Protein AF-A0A1I5PWG8-F1 (afdb_monomer_lite)

Sequence (261 aa):
MEPRPNYITPAGYATLRQEYDRLFATERPALVETIAWAAGNGDRSENGDYIYGRKRLREIDRRLGWLSKRMKAAKVVDPAQQPDRTRAWFGATVTIADEDDNERVLTLVGDDEADAGAGRIGWNAPLARALRGAAVGDLRRVTLPAGDREYEVVSLRYPCREERSPPLTRSGEEGEVPMAENPRTTSARDHDDSKMIDAAVAEADTDAVAGSAGGALQTDIGSQADLTRAVDDPEAITRAEKADDIANNQSYDSDRRGQNG

Radius of gyration: 33.82 Å; chains: 1; bounding box: 106×55×84 Å

Structure (mmCIF, N/CA/C/O backbone):
data_AF-A0A1I5PWG8-F1
#
_entry.id   AF-A0A1I5PWG8-F1
#
loop_
_atom_site.group_PDB
_atom_site.id
_atom_site.type_symbol
_atom_site.label_atom_id
_atom_site.label_alt_id
_atom_site.label_comp_id
_atom_site.label_asym_id
_atom_site.label_entity_id
_atom_site.label_seq_id
_atom_site.pdbx_PDB_ins_code
_atom_site.Cartn_x
_atom_site.Cartn_y
_atom_site.Cartn_z
_atom_site.occupancy
_atom_site.B_iso_or_equiv
_atom_site.auth_seq_id
_atom_site.auth_comp_id
_atom_site.auth_asym_id
_atom_site.auth_atom_id
_atom_site.pdbx_PDB_model_num
ATOM 1 N N . MET A 1 1 ? 17.005 -6.008 13.776 1.00 47.78 1 MET A N 1
ATOM 2 C CA . MET A 1 1 ? 15.553 -5.726 13.764 1.00 47.78 1 MET A CA 1
ATOM 3 C C . MET A 1 1 ? 14.907 -6.936 13.119 1.00 47.78 1 MET A C 1
ATOM 5 O O . MET A 1 1 ? 15.220 -7.190 11.963 1.00 47.78 1 MET A O 1
ATOM 9 N N . GLU A 1 2 ? 14.155 -7.747 13.866 1.00 51.78 2 GLU A N 1
ATOM 10 C CA . GLU A 1 2 ? 13.490 -8.923 13.285 1.00 51.78 2 GLU A CA 1
ATOM 11 C C . GLU A 1 2 ? 12.636 -8.501 12.081 1.00 51.78 2 GLU A C 1
ATOM 13 O O . GLU A 1 2 ? 11.994 -7.440 12.139 1.00 51.78 2 GLU A O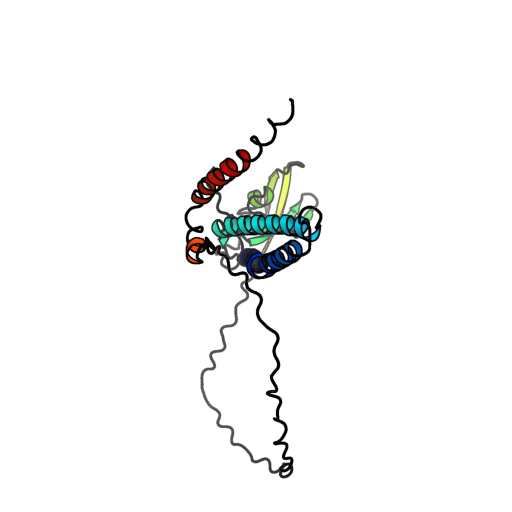 1
ATOM 18 N N . PRO A 1 3 ? 12.647 -9.274 10.981 1.00 61.75 3 PRO A N 1
ATOM 19 C CA . PRO A 1 3 ? 11.812 -8.980 9.830 1.00 61.75 3 PRO A CA 1
ATOM 20 C C . PRO A 1 3 ? 10.352 -9.032 10.280 1.00 61.75 3 PRO A C 1
ATOM 22 O O . PRO A 1 3 ? 9.825 -10.086 10.630 1.00 61.75 3 PRO A O 1
ATOM 25 N N . ARG A 1 4 ? 9.703 -7.865 10.324 1.00 71.12 4 ARG A N 1
ATOM 26 C CA . ARG A 1 4 ? 8.286 -7.790 10.676 1.00 71.12 4 ARG A CA 1
ATOM 27 C C . ARG A 1 4 ? 7.487 -8.492 9.578 1.00 71.12 4 ARG A C 1
ATOM 29 O O . ARG A 1 4 ? 7.745 -8.221 8.403 1.00 71.12 4 ARG A O 1
ATOM 36 N N . PRO A 1 5 ? 6.533 -9.366 9.931 1.00 77.31 5 PRO A N 1
ATOM 37 C CA . PRO A 1 5 ? 5.711 -10.038 8.939 1.00 77.31 5 PRO A CA 1
ATOM 38 C C . PRO A 1 5 ? 4.934 -8.998 8.132 1.00 77.31 5 PRO A C 1
ATOM 40 O O . PRO A 1 5 ? 4.259 -8.134 8.698 1.00 77.31 5 PRO A O 1
ATOM 43 N N . ASN A 1 6 ? 5.062 -9.076 6.811 1.00 84.19 6 ASN A N 1
ATOM 44 C CA . ASN A 1 6 ? 4.350 -8.215 5.885 1.00 84.19 6 ASN A CA 1
ATOM 45 C C . ASN A 1 6 ? 3.010 -8.867 5.544 1.00 84.19 6 ASN A C 1
ATOM 47 O O . ASN A 1 6 ? 2.966 -9.827 4.780 1.00 84.19 6 ASN A O 1
ATOM 51 N N . TYR A 1 7 ? 1.930 -8.401 6.160 1.00 88.25 7 TYR A N 1
ATOM 52 C CA . TYR A 1 7 ? 0.593 -8.917 5.881 1.00 88.25 7 TYR A CA 1
ATOM 53 C C . TYR A 1 7 ? 0.025 -8.248 4.637 1.00 88.25 7 TYR A C 1
ATOM 55 O O . TYR A 1 7 ? 0.141 -7.035 4.496 1.00 88.25 7 TYR A O 1
ATOM 63 N N . ILE A 1 8 ? -0.609 -9.028 3.768 1.00 90.50 8 ILE A N 1
ATOM 64 C CA . ILE A 1 8 ? -1.261 -8.529 2.556 1.00 90.50 8 ILE A CA 1
ATOM 65 C C . ILE A 1 8 ? -2.600 -9.238 2.363 1.00 90.50 8 ILE A C 1
ATOM 67 O O . ILE A 1 8 ? -2.743 -10.411 2.724 1.00 90.50 8 ILE A O 1
ATOM 71 N N . THR A 1 9 ? -3.587 -8.548 1.803 1.00 90.56 9 THR A N 1
ATOM 72 C CA . THR A 1 9 ? -4.842 -9.191 1.412 1.00 90.56 9 THR A CA 1
ATOM 73 C C . THR A 1 9 ? -4.646 -10.020 0.131 1.00 90.56 9 THR A C 1
ATOM 75 O O . THR A 1 9 ? -3.725 -9.756 -0.653 1.00 90.56 9 THR A O 1
ATOM 78 N N . PRO A 1 10 ? -5.510 -11.016 -0.141 1.00 88.50 10 PRO A N 1
ATOM 79 C CA . PRO A 1 10 ? -5.474 -11.751 -1.404 1.00 88.50 10 PRO A CA 1
ATOM 80 C C . PRO A 1 10 ? -5.621 -10.842 -2.633 1.00 88.50 10 PRO A C 1
ATOM 82 O O . PRO A 1 10 ? -4.959 -11.068 -3.644 1.00 88.50 10 PRO A O 1
ATOM 85 N N . ALA A 1 11 ? -6.445 -9.792 -2.538 1.00 88.06 11 ALA A N 1
ATOM 86 C CA . ALA A 1 11 ? -6.658 -8.833 -3.621 1.00 88.06 11 ALA A CA 1
ATOM 87 C C . ALA A 1 11 ? -5.399 -7.993 -3.900 1.00 88.06 11 ALA A C 1
ATOM 89 O O . ALA A 1 11 ? -5.003 -7.828 -5.058 1.00 88.06 11 ALA A O 1
ATOM 90 N N . GLY A 1 12 ? -4.715 -7.524 -2.853 1.00 87.81 12 GLY A N 1
ATOM 91 C CA . GLY A 1 12 ? -3.443 -6.818 -2.996 1.00 87.81 12 GLY A CA 1
ATOM 92 C C . GLY A 1 12 ? -2.346 -7.692 -3.568 1.00 87.81 12 GLY A C 1
ATOM 93 O O . GLY A 1 12 ? -1.634 -7.271 -4.476 1.00 87.81 12 GLY A O 1
ATOM 94 N N . TYR A 1 13 ? -2.242 -8.938 -3.100 1.00 90.81 13 TYR A N 1
ATOM 95 C CA . TYR A 1 13 ? -1.267 -9.879 -3.645 1.00 90.81 13 TYR A CA 1
ATOM 96 C C . TYR A 1 13 ? -1.510 -10.147 -5.134 1.00 90.81 13 TYR A C 1
ATOM 98 O O . TYR A 1 13 ? -0.564 -10.126 -5.920 1.00 90.81 13 TYR A O 1
ATOM 106 N N . ALA A 1 14 ? -2.770 -10.339 -5.538 1.00 91.12 14 ALA A N 1
ATOM 107 C CA . ALA A 1 14 ? -3.136 -10.494 -6.944 1.00 91.12 14 ALA A CA 1
ATOM 108 C C . ALA A 1 14 ? -2.764 -9.256 -7.776 1.00 91.12 14 ALA A C 1
ATOM 110 O O . ALA A 1 14 ? -2.242 -9.402 -8.876 1.00 91.12 14 ALA A O 1
ATOM 111 N N . THR A 1 15 ? -2.950 -8.053 -7.228 1.00 91.25 15 THR A N 1
ATOM 112 C CA . THR A 1 15 ? -2.565 -6.792 -7.886 1.00 91.25 15 THR A CA 1
ATOM 113 C C . THR A 1 15 ? -1.049 -6.700 -8.082 1.00 91.25 15 THR A C 1
ATOM 115 O O . THR A 1 15 ? -0.588 -6.432 -9.190 1.00 91.25 15 THR A O 1
ATOM 118 N N . LEU A 1 16 ? -0.255 -6.993 -7.041 1.00 91.12 16 LEU A N 1
ATOM 119 C CA . LEU A 1 16 ? 1.212 -7.020 -7.145 1.00 91.12 16 LEU A CA 1
ATOM 120 C C . LEU A 1 16 ? 1.684 -8.065 -8.160 1.00 91.12 16 LEU A C 1
ATOM 122 O O . LEU A 1 16 ? 2.607 -7.810 -8.934 1.00 91.12 16 LEU A O 1
ATOM 126 N N . ARG A 1 17 ? 1.039 -9.237 -8.169 1.00 91.94 17 ARG A N 1
ATOM 127 C CA . ARG A 1 17 ? 1.343 -10.309 -9.114 1.00 91.94 17 ARG A CA 1
ATOM 128 C C . ARG A 1 17 ? 1.026 -9.901 -10.549 1.00 91.94 17 ARG A C 1
ATOM 130 O O . ARG A 1 17 ? 1.859 -10.099 -11.424 1.00 91.94 17 ARG A O 1
ATOM 137 N N . GLN A 1 18 ? -0.137 -9.300 -10.779 1.00 94.31 18 GLN A N 1
ATOM 138 C CA . GLN A 1 18 ? -0.547 -8.816 -12.093 1.00 94.31 18 GLN A CA 1
ATOM 139 C C . GLN A 1 18 ? 0.414 -7.746 -12.620 1.00 94.31 18 GLN A C 1
ATOM 141 O O . GLN A 1 18 ? 0.779 -7.769 -13.794 1.00 94.31 18 GLN A O 1
ATOM 146 N N . GLU A 1 19 ? 0.852 -6.826 -11.757 1.00 93.06 19 GLU A N 1
ATOM 147 C CA . GLU A 1 19 ? 1.857 -5.828 -12.123 1.00 93.06 19 GLU A CA 1
ATOM 148 C C . GLU A 1 19 ? 3.194 -6.488 -12.483 1.00 93.06 19 GLU A C 1
ATOM 150 O O . GLU A 1 19 ? 3.785 -6.155 -13.511 1.00 93.06 19 GLU A O 1
ATOM 155 N N . TYR A 1 20 ? 3.653 -7.451 -11.677 1.00 93.75 20 TYR A N 1
ATOM 156 C CA . TYR A 1 20 ? 4.875 -8.205 -11.953 1.00 93.75 20 TYR A CA 1
ATOM 157 C C . TYR A 1 20 ? 4.804 -8.919 -13.306 1.00 93.75 20 TYR A C 1
ATOM 159 O O . TYR A 1 20 ? 5.701 -8.756 -14.133 1.00 93.75 20 TYR A O 1
ATOM 167 N N . ASP A 1 21 ? 3.722 -9.659 -13.553 1.00 93.88 21 ASP A N 1
ATOM 168 C CA . ASP A 1 21 ? 3.537 -10.427 -14.783 1.00 93.88 21 ASP A CA 1
ATOM 169 C C . ASP A 1 21 ? 3.455 -9.495 -16.004 1.00 93.88 21 ASP A C 1
ATOM 171 O O . ASP A 1 21 ? 4.089 -9.767 -17.021 1.00 93.88 21 ASP A O 1
ATOM 175 N N . ARG A 1 22 ? 2.775 -8.345 -15.900 1.00 94.75 22 ARG A N 1
ATOM 176 C CA . ARG A 1 22 ? 2.734 -7.328 -16.966 1.00 94.75 22 ARG A CA 1
ATOM 177 C C . ARG A 1 22 ? 4.124 -6.771 -17.287 1.00 94.75 22 ARG A C 1
ATOM 179 O O . ARG A 1 22 ? 4.503 -6.675 -18.457 1.00 94.75 22 ARG A O 1
ATOM 186 N N . LEU A 1 23 ? 4.882 -6.386 -16.261 1.00 93.31 23 LEU A N 1
ATOM 187 C CA . LEU A 1 23 ? 6.223 -5.829 -16.437 1.00 93.31 23 LEU A CA 1
ATOM 188 C C . LEU A 1 23 ? 7.184 -6.864 -17.030 1.00 93.31 23 LEU A C 1
ATOM 190 O O . LEU A 1 23 ? 7.979 -6.531 -17.907 1.00 93.31 23 LEU A O 1
ATOM 194 N N . PHE A 1 24 ? 7.098 -8.112 -16.572 1.00 92.75 24 PHE A N 1
ATOM 195 C CA . PHE A 1 24 ? 7.992 -9.186 -16.987 1.00 92.75 24 PHE A CA 1
ATOM 196 C C . PHE A 1 24 ? 7.653 -9.751 -18.371 1.00 92.75 24 PHE A C 1
ATOM 198 O O . PHE A 1 24 ? 8.557 -9.930 -19.185 1.00 92.75 24 PHE A O 1
ATOM 205 N N . ALA A 1 25 ? 6.377 -10.029 -18.646 1.00 92.69 25 ALA A N 1
ATOM 206 C CA . ALA A 1 25 ? 5.947 -10.714 -19.864 1.00 92.69 25 ALA A CA 1
ATOM 207 C C . ALA A 1 25 ? 5.714 -9.769 -21.049 1.00 92.69 25 ALA A C 1
ATOM 209 O O . ALA A 1 25 ? 5.812 -10.202 -22.193 1.00 92.69 25 ALA A O 1
ATOM 210 N N . THR A 1 26 ? 5.395 -8.495 -20.798 1.00 92.81 26 THR A N 1
ATOM 211 C CA . THR A 1 26 ? 5.016 -7.553 -21.862 1.00 92.81 26 THR A CA 1
ATOM 212 C C . THR A 1 26 ? 5.984 -6.384 -21.968 1.00 92.81 26 THR A C 1
ATOM 214 O O . THR A 1 26 ? 6.609 -6.205 -23.010 1.00 92.81 26 THR A O 1
ATOM 217 N N . GLU A 1 27 ? 6.142 -5.588 -20.905 1.00 92.56 27 GLU A N 1
ATOM 218 C CA . GLU A 1 27 ? 6.889 -4.325 -21.013 1.00 92.56 27 GLU A CA 1
ATOM 219 C C . GLU A 1 27 ? 8.395 -4.543 -21.184 1.00 92.56 27 GLU A C 1
ATOM 221 O O . GLU A 1 27 ? 9.015 -3.893 -22.024 1.00 92.56 27 GLU A O 1
ATOM 226 N N . ARG A 1 28 ? 8.995 -5.470 -20.424 1.00 92.31 28 ARG A N 1
ATOM 227 C CA . ARG A 1 28 ? 10.436 -5.746 -20.502 1.00 92.31 28 ARG A CA 1
ATOM 228 C C . ARG A 1 28 ? 10.858 -6.270 -21.887 1.00 92.31 28 ARG A C 1
ATOM 230 O O . ARG A 1 28 ? 11.792 -5.687 -22.436 1.00 92.31 28 ARG A O 1
ATOM 237 N N . PRO A 1 29 ? 10.206 -7.287 -22.493 1.00 93.94 29 PRO A N 1
ATOM 238 C CA . PRO A 1 29 ? 10.558 -7.750 -23.837 1.00 93.94 29 PRO A CA 1
ATOM 239 C C . PRO A 1 29 ? 10.388 -6.672 -24.914 1.00 93.94 29 PRO A C 1
ATOM 241 O O . PRO A 1 29 ? 11.308 -6.460 -25.701 1.00 93.94 29 PRO A O 1
ATOM 244 N N . ALA A 1 30 ? 9.274 -5.930 -24.893 1.00 92.94 30 ALA A N 1
ATOM 245 C CA . ALA A 1 30 ? 9.012 -4.858 -25.859 1.00 92.94 30 ALA A CA 1
ATOM 246 C C . ALA A 1 30 ? 10.070 -3.740 -25.798 1.00 92.94 30 ALA A C 1
ATOM 248 O O . ALA A 1 30 ? 10.477 -3.186 -26.823 1.00 92.94 30 ALA A O 1
ATOM 249 N N . LEU A 1 31 ? 10.567 -3.426 -24.596 1.00 92.19 31 LEU A N 1
ATOM 250 C CA . LEU A 1 31 ? 11.652 -2.462 -24.437 1.00 92.19 31 LEU A CA 1
ATOM 251 C C . LEU A 1 31 ? 12.982 -2.980 -24.968 1.00 92.19 31 LEU A C 1
ATOM 253 O O . LEU A 1 31 ? 13.720 -2.219 -25.587 1.00 92.19 31 LEU A O 1
ATOM 257 N N . VAL A 1 32 ? 13.304 -4.248 -24.714 1.00 92.62 32 VAL A N 1
ATOM 258 C CA . VAL A 1 32 ? 14.546 -4.857 -25.207 1.00 92.62 32 VAL A CA 1
ATOM 259 C C . VAL A 1 32 ? 14.575 -4.844 -26.733 1.00 92.62 32 VAL A C 1
ATOM 261 O O . VAL A 1 32 ? 15.595 -4.468 -27.306 1.00 92.62 32 VAL A O 1
ATOM 264 N N . GLU A 1 33 ? 13.457 -5.167 -27.383 1.00 92.19 33 GLU A N 1
ATOM 265 C CA . GLU A 1 33 ? 13.323 -5.097 -28.841 1.00 92.19 33 GLU A CA 1
ATOM 266 C C . GLU A 1 33 ? 13.526 -3.667 -29.363 1.00 92.19 33 GLU A C 1
ATOM 268 O O . GLU A 1 33 ? 14.351 -3.439 -30.249 1.00 92.19 33 GLU A O 1
ATOM 273 N N . THR A 1 34 ? 12.865 -2.686 -28.742 1.00 89.75 34 THR A N 1
ATOM 274 C CA . THR A 1 34 ? 13.028 -1.262 -29.088 1.00 89.75 34 THR A CA 1
ATOM 275 C C . THR A 1 34 ? 14.483 -0.799 -28.949 1.00 89.75 34 THR A C 1
ATOM 277 O O . THR A 1 34 ? 15.015 -0.131 -29.834 1.00 89.75 34 THR A O 1
ATOM 280 N N . ILE A 1 35 ? 15.156 -1.171 -27.854 1.00 91.19 35 ILE A N 1
ATOM 281 C CA . ILE A 1 35 ? 16.561 -0.815 -27.605 1.00 91.19 35 ILE A CA 1
ATOM 282 C C . ILE A 1 35 ? 17.477 -1.480 -28.635 1.00 91.19 35 ILE A C 1
ATOM 284 O O . ILE A 1 35 ? 18.414 -0.838 -29.108 1.00 91.19 35 ILE A O 1
ATOM 288 N N . ALA A 1 36 ? 17.224 -2.745 -28.981 1.00 90.38 36 ALA A N 1
ATOM 289 C CA . ALA A 1 36 ? 18.009 -3.480 -29.968 1.00 90.38 36 ALA A CA 1
ATOM 290 C C . ALA A 1 36 ? 17.885 -2.854 -31.365 1.00 90.38 36 ALA A C 1
ATOM 292 O O . ALA A 1 36 ? 18.898 -2.656 -32.035 1.00 90.38 36 ALA A O 1
ATOM 293 N N . TRP A 1 37 ? 16.672 -2.467 -31.768 1.00 88.31 37 TRP A N 1
ATOM 294 C CA . TRP A 1 37 ? 16.432 -1.748 -33.019 1.00 88.31 37 TRP A CA 1
ATOM 295 C C . TRP A 1 37 ? 17.128 -0.380 -33.034 1.00 88.31 37 TRP A C 1
ATOM 297 O O . TRP A 1 37 ? 17.873 -0.069 -33.962 1.00 88.31 37 TRP A O 1
ATOM 307 N N . ALA A 1 38 ? 16.971 0.409 -31.966 1.00 89.31 38 ALA A N 1
ATOM 308 C CA . ALA A 1 38 ? 17.623 1.711 -31.831 1.00 89.31 38 ALA A CA 1
ATOM 309 C C . ALA A 1 38 ? 19.159 1.597 -31.871 1.00 89.31 38 ALA A C 1
ATOM 311 O O . ALA A 1 38 ? 19.834 2.433 -32.472 1.00 89.31 38 ALA A O 1
ATOM 312 N N . ALA A 1 39 ? 19.718 0.533 -31.286 1.00 87.75 39 ALA A N 1
ATOM 313 C CA . ALA A 1 39 ? 21.150 0.248 -31.305 1.00 87.75 39 ALA A CA 1
ATOM 314 C C . ALA A 1 39 ? 21.695 -0.137 -32.692 1.00 87.75 39 ALA A C 1
ATOM 316 O O . ALA A 1 39 ? 22.915 -0.095 -32.869 1.00 87.75 39 ALA A O 1
ATOM 317 N N . GLY A 1 40 ? 20.824 -0.525 -33.631 1.00 85.06 40 GLY A N 1
ATOM 318 C CA . GLY A 1 40 ? 21.164 -0.793 -35.030 1.00 85.06 40 GLY A CA 1
ATOM 319 C C . GLY A 1 40 ? 21.085 0.436 -35.945 1.00 85.06 40 GLY A C 1
ATOM 320 O O . GLY A 1 40 ? 21.665 0.416 -37.025 1.00 85.06 40 GLY A O 1
ATOM 321 N N . ASN A 1 41 ? 20.426 1.518 -35.512 1.00 81.25 41 ASN A N 1
ATOM 322 C CA . ASN A 1 41 ? 20.096 2.680 -36.349 1.00 81.25 41 ASN A CA 1
ATOM 323 C C . ASN A 1 41 ? 20.988 3.914 -36.121 1.00 81.25 41 ASN A C 1
ATOM 325 O O . ASN A 1 41 ? 20.506 5.045 -36.125 1.00 81.25 41 ASN A O 1
ATOM 329 N N . GLY A 1 42 ? 22.297 3.721 -35.959 1.00 78.25 42 GLY A N 1
ATOM 330 C CA . GLY A 1 42 ? 23.273 4.817 -35.893 1.00 78.25 42 GLY A CA 1
ATOM 331 C C . GLY A 1 42 ? 24.049 4.875 -34.580 1.00 78.25 42 GLY A C 1
ATOM 332 O O . GLY A 1 42 ? 24.202 3.863 -33.892 1.00 78.25 42 GLY A O 1
ATOM 333 N N . ASP A 1 43 ? 24.579 6.056 -34.246 1.00 82.62 43 ASP A N 1
ATOM 334 C CA . ASP A 1 43 ? 25.385 6.231 -33.039 1.00 82.62 43 ASP A CA 1
ATOM 335 C C . ASP A 1 43 ? 24.520 6.176 -31.769 1.00 82.62 43 ASP A C 1
ATOM 337 O O . ASP A 1 43 ? 23.595 6.961 -31.549 1.00 82.62 43 ASP A O 1
ATOM 341 N N . ARG A 1 44 ? 24.876 5.240 -30.889 1.00 80.50 44 ARG A N 1
ATOM 342 C CA . ARG A 1 44 ? 24.236 4.997 -29.594 1.00 80.50 44 ARG A CA 1
ATOM 343 C C . ARG A 1 44 ? 24.390 6.174 -28.632 1.00 80.50 44 ARG A C 1
ATOM 345 O O . ARG A 1 44 ? 23.623 6.259 -27.676 1.00 80.50 44 ARG A O 1
ATOM 352 N N . SER A 1 45 ? 25.390 7.031 -28.842 1.00 78.62 45 SER A N 1
ATOM 353 C CA . SER A 1 45 ? 25.654 8.181 -27.975 1.00 78.62 45 SER A CA 1
ATOM 354 C C . SER A 1 45 ? 24.694 9.356 -28.217 1.00 78.62 45 SER A C 1
ATOM 356 O O . SER A 1 45 ? 24.409 10.106 -27.285 1.00 78.62 45 SER A O 1
ATOM 358 N N . GLU A 1 46 ? 24.120 9.452 -29.421 1.00 83.69 46 GLU A N 1
ATOM 359 C CA . GLU A 1 46 ? 23.190 10.519 -29.821 1.00 83.69 46 GLU A CA 1
ATOM 360 C C . GLU A 1 46 ? 21.740 10.032 -29.956 1.00 83.69 46 GLU A C 1
ATOM 362 O O . GLU A 1 46 ? 20.801 10.831 -29.921 1.00 83.69 46 GLU A O 1
ATOM 367 N N . ASN A 1 47 ? 21.526 8.716 -30.068 1.00 87.00 47 ASN A N 1
ATOM 368 C CA . ASN A 1 47 ? 20.190 8.147 -30.194 1.00 87.00 47 ASN A CA 1
ATOM 369 C C . ASN A 1 47 ? 19.394 8.241 -28.873 1.00 87.00 47 ASN A C 1
ATOM 371 O O . ASN A 1 47 ? 19.596 7.469 -27.927 1.00 87.00 47 ASN A O 1
ATOM 375 N N . GLY A 1 48 ? 18.429 9.165 -28.835 1.00 87.69 48 GLY A N 1
ATOM 376 C CA . GLY A 1 48 ? 17.535 9.383 -27.697 1.00 87.69 48 GLY A CA 1
ATOM 377 C C . GLY A 1 48 ? 16.710 8.153 -27.300 1.00 87.69 48 GLY A C 1
ATOM 378 O O . GLY A 1 48 ? 16.545 7.908 -26.102 1.00 87.69 48 GLY A O 1
ATOM 379 N N . ASP A 1 49 ? 16.268 7.340 -28.264 1.00 87.56 49 ASP A N 1
ATOM 380 C CA . ASP A 1 49 ? 15.477 6.128 -28.005 1.00 87.56 49 ASP A CA 1
ATOM 381 C C . ASP A 1 49 ? 16.315 5.059 -27.300 1.00 87.56 49 ASP A C 1
ATOM 383 O O . ASP A 1 49 ? 15.848 4.398 -26.368 1.00 87.56 49 ASP A O 1
ATOM 387 N N . TYR A 1 50 ? 17.593 4.941 -27.668 1.00 88.88 50 TYR A N 1
ATOM 388 C CA . TYR A 1 50 ? 18.526 4.042 -26.995 1.00 88.88 50 TYR A CA 1
ATOM 389 C C . TYR A 1 50 ? 18.796 4.488 -25.547 1.00 88.88 50 TYR A C 1
ATOM 391 O O . TYR A 1 50 ? 18.710 3.678 -24.615 1.00 88.88 50 TYR A O 1
ATOM 399 N N . ILE A 1 51 ? 19.077 5.779 -25.328 1.00 89.38 51 ILE A N 1
ATOM 400 C CA . ILE A 1 51 ? 19.352 6.328 -23.989 1.00 89.38 51 ILE A CA 1
ATOM 401 C C . ILE A 1 51 ? 18.119 6.196 -23.086 1.00 89.38 51 ILE A C 1
ATOM 403 O O . ILE A 1 51 ? 18.222 5.714 -21.948 1.00 89.38 51 ILE A O 1
ATOM 407 N N . TYR A 1 52 ? 16.947 6.599 -23.584 1.00 91.62 52 TYR A N 1
ATOM 408 C CA . TYR A 1 52 ? 15.691 6.525 -22.846 1.00 91.62 52 TYR A CA 1
ATOM 409 C C . TYR A 1 52 ? 15.288 5.075 -22.567 1.00 91.62 52 TYR A C 1
ATOM 411 O O . TYR A 1 52 ? 15.013 4.732 -21.413 1.00 91.62 52 TYR A O 1
ATOM 419 N N . GLY A 1 53 ? 15.342 4.201 -23.577 1.00 92.62 53 GLY A N 1
ATOM 420 C CA . GLY A 1 53 ? 15.028 2.781 -23.438 1.00 92.62 53 GLY A CA 1
ATOM 421 C C . GLY A 1 53 ? 15.893 2.111 -22.372 1.00 92.62 53 GLY A C 1
ATOM 422 O O . GLY A 1 53 ? 15.373 1.464 -21.462 1.00 92.62 53 GLY A O 1
ATOM 423 N N . ARG A 1 54 ? 17.210 2.360 -22.374 1.00 91.69 54 ARG A N 1
ATOM 424 C CA . ARG A 1 54 ? 18.122 1.852 -21.335 1.00 91.69 54 ARG A CA 1
ATOM 425 C C . ARG A 1 54 ? 17.832 2.381 -19.934 1.00 91.69 54 ARG A C 1
ATOM 427 O O . ARG A 1 54 ? 18.110 1.693 -18.947 1.00 91.69 54 ARG A O 1
ATOM 434 N N . LYS A 1 55 ? 17.365 3.624 -19.802 1.00 93.81 55 LYS A N 1
ATOM 435 C CA . LYS A 1 55 ? 16.946 4.171 -18.504 1.00 93.81 55 LYS A CA 1
ATOM 436 C C . LYS A 1 55 ? 15.676 3.475 -18.025 1.00 93.81 55 LYS A C 1
ATOM 438 O O . LYS A 1 55 ? 15.642 2.999 -16.893 1.00 93.81 55 LYS A O 1
ATOM 443 N N . ARG A 1 56 ? 14.682 3.354 -18.900 1.00 93.38 56 ARG A N 1
ATOM 444 C CA . ARG A 1 56 ? 13.400 2.731 -18.584 1.00 93.38 56 ARG A CA 1
ATOM 445 C C . ARG A 1 56 ? 13.538 1.236 -18.272 1.00 93.38 56 ARG A C 1
ATOM 447 O O . ARG A 1 56 ? 12.921 0.773 -17.319 1.00 93.38 56 ARG A O 1
ATOM 454 N N . LEU A 1 57 ? 14.408 0.506 -18.972 1.00 92.94 57 LEU A N 1
ATOM 455 C CA . LEU A 1 57 ? 14.700 -0.901 -18.673 1.00 92.94 57 LEU A CA 1
ATOM 456 C C . LEU A 1 57 ? 15.225 -1.079 -17.238 1.00 92.94 57 LEU A C 1
ATOM 458 O O . LEU A 1 57 ? 14.723 -1.919 -16.498 1.00 92.94 57 LEU A O 1
ATOM 462 N N . ARG A 1 58 ? 16.151 -0.216 -16.797 1.00 94.31 58 ARG A N 1
ATOM 463 C CA . ARG A 1 58 ? 16.655 -0.220 -15.410 1.00 94.31 58 ARG A CA 1
ATOM 464 C C . ARG A 1 58 ? 15.566 0.092 -14.384 1.00 94.31 58 ARG A C 1
ATOM 466 O O . ARG A 1 58 ? 15.570 -0.475 -13.293 1.00 94.31 58 ARG A O 1
ATOM 473 N N . GLU A 1 59 ? 14.647 0.999 -14.705 1.00 95.31 59 GLU A N 1
ATOM 474 C CA . GLU A 1 59 ? 13.499 1.294 -13.841 1.00 95.31 59 GLU A CA 1
ATOM 475 C C . GLU A 1 59 ? 12.584 0.071 -13.687 1.00 95.31 59 GLU A C 1
ATOM 477 O O . GLU A 1 59 ? 12.182 -0.239 -12.562 1.00 95.31 59 GLU A O 1
ATOM 482 N N . ILE A 1 60 ? 12.310 -0.643 -14.787 1.00 94.62 60 ILE A N 1
ATOM 483 C CA . ILE A 1 60 ? 11.509 -1.875 -14.794 1.00 94.62 60 ILE A CA 1
ATOM 484 C C . ILE A 1 60 ? 12.205 -2.981 -13.999 1.00 94.62 60 ILE A C 1
ATOM 486 O O . ILE A 1 60 ? 11.584 -3.550 -13.104 1.00 94.62 60 ILE A O 1
ATOM 490 N N . ASP A 1 61 ? 13.490 -3.251 -14.243 1.00 93.25 61 ASP A N 1
ATOM 491 C CA . ASP A 1 61 ? 14.228 -4.295 -13.519 1.00 93.25 61 ASP A CA 1
ATOM 492 C C . ASP A 1 61 ? 14.280 -3.994 -12.008 1.00 93.25 61 ASP A C 1
ATOM 494 O O . ASP A 1 61 ? 14.056 -4.878 -11.175 1.00 93.25 61 ASP A O 1
ATOM 498 N N . ARG A 1 62 ? 14.461 -2.720 -11.626 1.00 95.38 62 ARG A N 1
ATOM 499 C CA . ARG A 1 62 ? 14.382 -2.295 -10.219 1.00 95.38 62 ARG A CA 1
ATOM 500 C C . ARG A 1 62 ? 12.988 -2.531 -9.633 1.00 95.38 62 ARG A C 1
ATOM 502 O O . ARG A 1 62 ? 12.873 -2.957 -8.481 1.00 95.38 62 ARG A O 1
ATOM 509 N N . ARG A 1 63 ? 11.929 -2.247 -10.398 1.00 94.12 63 ARG A N 1
ATOM 510 C CA . ARG A 1 63 ? 10.540 -2.472 -9.975 1.00 94.12 63 ARG A CA 1
ATOM 511 C C . ARG A 1 63 ? 10.243 -3.964 -9.812 1.00 94.12 63 ARG A C 1
ATOM 513 O O . ARG A 1 63 ? 9.688 -4.341 -8.784 1.00 94.12 63 ARG A O 1
ATOM 520 N N . LEU A 1 64 ? 10.677 -4.803 -10.752 1.00 93.50 64 LEU A N 1
ATOM 521 C CA . LEU A 1 64 ? 10.547 -6.262 -10.695 1.00 93.50 64 LEU A CA 1
ATOM 522 C C . LEU A 1 64 ? 11.258 -6.848 -9.471 1.00 93.50 64 LEU A C 1
ATOM 524 O O . LEU A 1 64 ? 10.668 -7.643 -8.738 1.00 93.50 64 LEU A O 1
ATOM 528 N N . GLY A 1 65 ? 12.493 -6.414 -9.199 1.00 92.94 65 GLY A N 1
ATOM 529 C CA . GLY A 1 65 ? 13.237 -6.838 -8.011 1.00 92.94 65 GLY A CA 1
ATOM 530 C C . GLY A 1 65 ? 12.537 -6.443 -6.707 1.00 92.94 65 GLY A C 1
ATOM 531 O O . GLY A 1 65 ? 12.438 -7.248 -5.777 1.00 92.94 65 GLY A O 1
ATOM 532 N N . TRP A 1 66 ? 11.987 -5.226 -6.644 1.00 91.75 66 TRP A N 1
ATOM 533 C CA . TRP A 1 66 ? 11.200 -4.773 -5.495 1.00 91.75 66 TRP A CA 1
ATOM 534 C C . TRP A 1 66 ? 9.929 -5.612 -5.298 1.00 91.75 66 TRP A C 1
ATOM 536 O O . TRP A 1 66 ? 9.681 -6.071 -4.182 1.00 91.75 66 TRP A O 1
ATOM 546 N N . LEU A 1 67 ? 9.163 -5.856 -6.369 1.00 91.75 67 LEU A N 1
ATOM 547 C CA . LEU A 1 67 ? 7.932 -6.655 -6.338 1.00 91.75 67 LEU A CA 1
ATOM 548 C C . LEU A 1 67 ? 8.212 -8.093 -5.886 1.00 91.75 67 LEU A C 1
ATOM 550 O O . LEU A 1 67 ? 7.569 -8.576 -4.957 1.00 91.75 67 LEU A O 1
ATOM 554 N N . SER A 1 68 ? 9.230 -8.740 -6.459 1.00 91.00 68 SER A N 1
ATOM 555 C CA . SER A 1 68 ? 9.633 -10.105 -6.095 1.00 91.00 68 SER A CA 1
ATOM 556 C C . SER A 1 68 ? 10.004 -10.218 -4.611 1.00 91.00 68 SER A C 1
ATOM 558 O O . SER A 1 68 ? 9.506 -11.090 -3.894 1.00 91.00 68 SER A O 1
ATOM 560 N N . LYS A 1 69 ? 10.807 -9.273 -4.098 1.00 90.69 69 LYS A N 1
ATOM 561 C CA . LYS A 1 69 ? 11.187 -9.243 -2.678 1.00 90.69 69 LYS A CA 1
ATOM 562 C C . LYS A 1 69 ? 9.976 -9.058 -1.761 1.00 90.69 69 LYS A C 1
ATOM 564 O O . LYS A 1 69 ? 9.898 -9.714 -0.722 1.00 90.69 69 LYS A O 1
ATOM 569 N N . ARG A 1 70 ? 9.037 -8.184 -2.136 1.00 88.12 70 ARG A N 1
ATOM 570 C CA . ARG A 1 70 ? 7.796 -7.951 -1.380 1.00 88.12 70 ARG A CA 1
ATOM 571 C C . ARG A 1 70 ? 6.908 -9.187 -1.372 1.00 88.12 70 ARG A C 1
ATOM 573 O O . ARG A 1 70 ? 6.505 -9.612 -0.296 1.00 88.12 70 ARG A O 1
ATOM 580 N N . MET A 1 71 ? 6.693 -9.809 -2.529 1.00 88.38 71 MET A N 1
ATOM 581 C CA . MET A 1 71 ? 5.904 -11.036 -2.654 1.00 88.38 71 MET A CA 1
ATOM 582 C C . MET A 1 71 ? 6.500 -12.200 -1.855 1.00 88.38 71 MET A C 1
ATOM 584 O O . MET A 1 71 ? 5.748 -12.945 -1.236 1.00 88.38 71 MET A O 1
ATOM 588 N N . LYS A 1 72 ? 7.833 -12.337 -1.815 1.00 88.69 72 LYS A N 1
ATOM 589 C CA . LYS A 1 72 ? 8.519 -13.366 -1.013 1.00 88.69 72 LYS A CA 1
ATOM 590 C C . LYS A 1 72 ? 8.359 -13.147 0.495 1.00 88.69 72 LYS A C 1
ATOM 592 O O . LYS A 1 72 ? 8.294 -14.110 1.250 1.00 88.69 72 LYS A O 1
ATOM 597 N N . ALA A 1 73 ? 8.316 -11.891 0.936 1.00 87.25 73 ALA A N 1
ATOM 598 C CA . ALA A 1 73 ? 8.123 -11.532 2.342 1.00 87.25 73 ALA A CA 1
ATOM 599 C C . ALA A 1 73 ? 6.641 -11.473 2.764 1.00 87.25 73 ALA A C 1
ATOM 601 O O . ALA A 1 73 ? 6.353 -11.354 3.956 1.00 87.25 73 ALA A O 1
ATOM 602 N N . ALA A 1 74 ? 5.713 -11.505 1.805 1.00 87.62 74 ALA A N 1
ATOM 603 C CA . ALA A 1 74 ? 4.295 -11.309 2.048 1.00 87.62 74 ALA A CA 1
ATOM 604 C C . ALA A 1 74 ? 3.631 -12.563 2.631 1.00 87.62 74 ALA A C 1
ATOM 606 O O . ALA A 1 74 ? 3.778 -13.674 2.125 1.00 87.62 74 ALA A O 1
ATOM 607 N N . LYS A 1 75 ? 2.830 -12.361 3.674 1.00 88.06 75 LYS A N 1
ATOM 608 C CA . LYS A 1 75 ? 1.932 -13.355 4.253 1.00 88.06 75 LYS A CA 1
ATOM 609 C C . LYS A 1 75 ? 0.501 -12.970 3.906 1.00 88.06 75 LYS A C 1
ATOM 611 O O . LYS A 1 75 ? -0.035 -12.001 4.445 1.00 88.06 75 LYS A O 1
ATOM 616 N N . VAL A 1 76 ? -0.103 -13.738 3.005 1.00 88.75 76 VAL A N 1
ATOM 617 C CA . VAL A 1 76 ? -1.483 -13.517 2.570 1.00 88.75 76 VAL A CA 1
ATOM 618 C C . VAL A 1 76 ? -2.436 -13.871 3.712 1.00 88.75 76 VAL A C 1
ATOM 620 O O . VAL A 1 76 ? -2.398 -14.987 4.231 1.00 88.75 76 VAL A O 1
ATOM 623 N N . VAL A 1 77 ? -3.273 -12.916 4.118 1.00 86.31 77 VAL A N 1
ATOM 624 C CA . VAL A 1 77 ? -4.310 -13.101 5.142 1.00 86.31 77 VAL A CA 1
ATOM 625 C C . VAL A 1 77 ? -5.648 -12.692 4.554 1.00 86.31 77 VAL A C 1
ATOM 627 O O . VAL A 1 77 ? -5.836 -11.540 4.170 1.00 86.31 77 VAL A O 1
ATOM 630 N N . ASP A 1 78 ? -6.579 -13.641 4.498 1.00 84.06 78 ASP A N 1
ATOM 631 C CA . ASP A 1 78 ? -7.933 -13.395 4.016 1.00 84.06 78 ASP A CA 1
ATOM 632 C C . ASP A 1 78 ? -8.803 -12.795 5.138 1.00 84.06 78 ASP A C 1
ATOM 634 O O . ASP A 1 78 ? -9.032 -13.463 6.154 1.00 84.06 78 ASP A O 1
ATOM 638 N N . PRO A 1 79 ? -9.297 -11.553 4.989 1.00 81.31 79 PRO A N 1
ATOM 639 C CA . PRO A 1 79 ? -10.170 -10.947 5.986 1.00 81.31 79 PRO A CA 1
ATOM 640 C C . PRO A 1 79 ? -11.546 -11.610 6.094 1.00 81.31 79 PRO A C 1
ATOM 642 O O . PRO A 1 79 ? -12.153 -11.554 7.162 1.00 81.31 79 PRO A O 1
ATOM 645 N N . ALA A 1 80 ? -12.035 -12.281 5.046 1.00 78.19 80 ALA A N 1
ATOM 646 C CA . ALA A 1 80 ? -13.333 -12.957 5.086 1.00 78.19 80 ALA A CA 1
ATOM 647 C C . ALA A 1 80 ? -13.324 -14.184 6.019 1.00 78.19 80 ALA A C 1
ATOM 649 O O . ALA A 1 80 ? -14.360 -14.556 6.579 1.00 78.19 80 ALA A O 1
ATOM 650 N N . GLN A 1 81 ? -12.148 -14.789 6.218 1.00 77.69 81 GLN A N 1
ATOM 651 C CA . GLN A 1 81 ? -11.941 -15.985 7.042 1.00 77.69 81 GLN A CA 1
ATOM 652 C C . GLN A 1 81 ? -11.579 -15.668 8.501 1.00 77.69 81 GLN A C 1
ATOM 654 O O . GLN A 1 81 ? -11.236 -16.573 9.261 1.00 77.69 81 GLN A O 1
ATOM 659 N N . GLN A 1 82 ? -11.632 -14.396 8.913 1.00 77.31 82 GLN A N 1
ATOM 660 C CA . GLN A 1 82 ? -11.325 -14.017 10.290 1.00 77.31 82 GLN A CA 1
ATOM 661 C C . GLN A 1 82 ? -12.365 -14.598 11.268 1.00 77.31 82 GLN A C 1
ATOM 663 O O . GLN A 1 82 ? -13.564 -14.355 11.083 1.00 77.31 82 GLN A O 1
ATOM 668 N N . PRO A 1 83 ? -11.930 -15.346 12.306 1.00 73.88 83 PRO A N 1
ATOM 669 C CA . PRO A 1 83 ? -12.831 -15.957 13.281 1.00 73.88 83 PRO A CA 1
ATOM 670 C C . PRO A 1 83 ? -13.440 -14.924 14.235 1.00 73.88 83 PRO A C 1
ATOM 672 O O . PRO A 1 83 ? -14.588 -15.068 14.644 1.00 73.88 83 PRO A O 1
ATOM 675 N N . ASP A 1 84 ? -12.691 -13.870 14.568 1.00 78.81 84 ASP A N 1
ATOM 676 C CA . ASP A 1 84 ? -13.173 -12.764 15.390 1.00 78.81 84 ASP A CA 1
ATOM 677 C C . ASP A 1 84 ? -13.479 -11.555 14.504 1.00 78.81 84 ASP A C 1
ATOM 679 O O . ASP A 1 84 ? -12.577 -10.900 13.984 1.00 78.81 84 ASP A O 1
ATOM 683 N N . ARG A 1 85 ? -14.775 -11.280 14.335 1.00 80.75 85 ARG A N 1
ATOM 684 C CA . ARG A 1 85 ? -15.290 -10.139 13.564 1.00 80.75 85 ARG A CA 1
ATOM 685 C C . ARG A 1 85 ? -15.795 -8.999 14.442 1.00 80.75 85 ARG A C 1
ATOM 687 O O . ARG A 1 85 ? -16.350 -8.035 13.928 1.00 80.75 85 ARG A O 1
ATOM 694 N N . THR A 1 86 ? -15.652 -9.125 15.759 1.00 81.94 86 THR A N 1
ATOM 695 C CA . THR A 1 86 ? -16.152 -8.132 16.722 1.00 81.94 86 THR A CA 1
ATOM 696 C C . THR A 1 86 ? -15.131 -7.037 17.009 1.00 81.94 86 THR A C 1
ATOM 698 O O . THR A 1 86 ? -15.483 -5.975 17.518 1.00 81.94 86 THR A O 1
ATOM 701 N N . ARG A 1 87 ? -13.867 -7.288 16.660 1.00 86.69 87 ARG A N 1
ATOM 702 C CA . ARG A 1 87 ? -12.732 -6.408 16.923 1.00 86.69 87 ARG A CA 1
ATOM 703 C C . ARG A 1 87 ? -12.021 -6.016 15.642 1.00 86.69 87 ARG A C 1
ATOM 705 O O . ARG A 1 87 ? -12.062 -6.736 14.650 1.00 86.69 87 ARG A O 1
ATOM 712 N N . ALA A 1 88 ? -11.327 -4.886 15.681 1.00 87.31 88 ALA A N 1
ATOM 713 C CA . ALA A 1 88 ? -10.581 -4.359 14.545 1.00 87.31 88 ALA A CA 1
ATOM 714 C C . ALA A 1 88 ? -9.265 -5.122 14.340 1.00 87.31 88 ALA A C 1
ATOM 716 O O . ALA A 1 88 ? -8.223 -4.795 14.920 1.00 87.31 88 ALA A O 1
ATOM 717 N N . TRP A 1 89 ? -9.322 -6.157 13.499 1.00 89.44 89 TRP A N 1
ATOM 718 C CA . TRP A 1 89 ? -8.159 -6.900 13.011 1.00 89.44 89 TRP A CA 1
ATOM 719 C C . TRP A 1 89 ? -7.822 -6.553 11.554 1.00 89.44 89 TRP A C 1
ATOM 721 O O . TRP A 1 89 ? -8.354 -5.614 10.964 1.00 89.44 89 TRP A O 1
ATOM 731 N N . PHE A 1 90 ? -6.888 -7.304 10.973 1.00 88.94 90 PHE A N 1
ATOM 732 C CA . PHE A 1 90 ? -6.467 -7.133 9.588 1.00 88.94 90 PHE A CA 1
ATOM 733 C C . PHE A 1 90 ? -7.646 -7.302 8.612 1.00 88.94 90 PHE A C 1
ATOM 735 O O . PHE A 1 90 ? -8.394 -8.277 8.695 1.00 88.94 90 PHE A O 1
ATOM 742 N N . GLY A 1 91 ? -7.788 -6.342 7.699 1.00 86.19 91 GLY A N 1
ATOM 743 C CA . GLY A 1 91 ? -8.855 -6.222 6.704 1.00 86.19 91 GLY A CA 1
ATOM 744 C C . GLY A 1 91 ? -10.236 -5.866 7.255 1.00 86.19 91 GLY A C 1
ATOM 745 O O . GLY A 1 91 ? -11.224 -6.015 6.539 1.00 86.19 91 GLY A O 1
ATOM 746 N N . ALA A 1 92 ? -10.314 -5.379 8.498 1.00 89.50 92 ALA A N 1
ATOM 747 C CA . ALA A 1 92 ? -11.516 -4.736 9.013 1.00 89.50 92 ALA A CA 1
ATOM 748 C C . ALA A 1 92 ? -11.691 -3.340 8.397 1.00 89.50 92 ALA A C 1
ATOM 750 O O . ALA A 1 92 ? -10.739 -2.554 8.332 1.00 89.50 92 ALA A O 1
ATOM 751 N N . THR A 1 93 ? -12.922 -3.017 8.010 1.00 92.00 93 THR A N 1
ATOM 752 C CA . THR A 1 93 ? -13.364 -1.657 7.708 1.00 92.00 93 THR A CA 1
ATOM 753 C C . THR A 1 93 ? -13.988 -1.063 8.966 1.00 92.00 93 THR A C 1
ATOM 755 O O . THR A 1 93 ? -15.004 -1.547 9.461 1.00 92.00 93 THR A O 1
ATOM 758 N N . VAL A 1 94 ? -13.362 -0.024 9.501 1.00 92.00 94 VAL A N 1
ATOM 759 C CA . VAL A 1 94 ? -13.718 0.634 10.755 1.00 92.00 94 VAL A CA 1
ATOM 760 C C . VAL A 1 94 ? -14.149 2.061 10.448 1.00 92.00 94 VAL A C 1
ATOM 762 O O . VAL A 1 94 ? -13.440 2.787 9.753 1.00 92.00 94 VAL A O 1
ATOM 765 N N . THR A 1 95 ? -15.297 2.467 10.974 1.00 93.06 95 THR A N 1
ATOM 766 C CA . THR A 1 95 ? -15.722 3.868 10.970 1.00 93.06 95 THR A CA 1
ATOM 767 C C . THR A 1 95 ? -15.324 4.476 12.301 1.00 93.06 95 THR A C 1
ATOM 769 O O . THR A 1 95 ? -15.712 3.952 13.347 1.00 93.06 95 THR A O 1
ATOM 772 N N . ILE A 1 96 ? -14.533 5.542 12.253 1.00 92.12 96 ILE A N 1
ATOM 773 C CA . ILE A 1 96 ? -14.092 6.282 13.434 1.00 92.12 96 ILE A CA 1
ATOM 774 C C . ILE A 1 96 ? -14.677 7.691 13.426 1.00 92.12 96 ILE A C 1
ATOM 776 O O . ILE A 1 96 ? -14.783 8.273 12.351 1.00 92.12 96 ILE A O 1
ATOM 780 N N . ALA A 1 97 ? -15.008 8.235 14.592 1.00 93.06 97 ALA A N 1
ATOM 781 C CA . ALA A 1 97 ? -15.385 9.637 14.777 1.00 93.06 97 ALA A CA 1
ATOM 782 C C . ALA A 1 97 ? -14.319 10.357 15.614 1.00 93.06 97 ALA A C 1
ATOM 784 O O . ALA A 1 97 ? -13.707 9.731 16.482 1.00 93.06 97 ALA A O 1
ATOM 785 N N . ASP A 1 98 ? -14.047 11.628 15.316 1.00 90.75 98 ASP A N 1
ATOM 786 C CA . ASP A 1 98 ? -13.221 12.495 16.168 1.00 90.75 98 ASP A CA 1
ATOM 787 C C . ASP A 1 98 ? -14.070 13.290 17.176 1.00 90.75 98 ASP A C 1
ATOM 789 O O . ASP A 1 98 ? -15.287 13.141 17.223 1.00 90.75 98 ASP A O 1
ATOM 793 N N . GLU A 1 99 ? -13.424 14.118 18.002 1.00 87.19 99 GLU A N 1
ATOM 794 C CA . GLU A 1 99 ? -14.072 14.942 19.042 1.00 87.19 99 GLU A CA 1
ATOM 795 C C . GLU A 1 99 ? -15.117 15.933 18.493 1.00 87.19 99 GLU A C 1
ATOM 797 O O . GLU A 1 99 ? -15.979 16.390 19.241 1.00 87.19 99 GLU A O 1
ATOM 802 N N . ASP A 1 100 ? -15.049 16.251 17.198 1.00 88.88 100 ASP A N 1
ATOM 803 C CA . ASP A 1 100 ? -15.976 17.140 16.495 1.00 88.88 100 ASP A CA 1
ATOM 804 C C . ASP A 1 100 ? -17.066 16.345 15.732 1.00 88.88 100 ASP A C 1
ATOM 806 O O . ASP A 1 100 ? -17.698 16.884 14.821 1.00 88.88 100 ASP A O 1
ATOM 810 N N . ASP A 1 101 ? -17.262 15.059 16.056 1.00 87.25 101 ASP A N 1
ATOM 811 C CA . ASP A 1 101 ? -18.175 14.116 15.384 1.00 87.25 101 ASP A CA 1
ATOM 812 C C . ASP A 1 101 ? -17.885 13.910 13.878 1.00 87.25 101 ASP A C 1
ATOM 814 O O . ASP A 1 101 ? -18.750 13.477 13.107 1.00 87.25 101 ASP A O 1
ATOM 818 N N . ASN A 1 102 ? -16.655 14.167 13.406 1.00 90.19 102 ASN A N 1
ATOM 819 C CA . ASN A 1 102 ? -16.317 13.894 12.008 1.00 90.19 102 ASN A CA 1
ATOM 820 C C . ASN A 1 102 ? -16.032 12.408 11.790 1.00 90.19 102 ASN A C 1
ATOM 822 O O . ASN A 1 102 ? -14.966 11.892 12.144 1.00 90.19 102 ASN A O 1
ATOM 826 N N . GLU A 1 103 ? -16.949 11.737 11.100 1.00 92.31 103 GLU A N 1
ATOM 827 C CA . GLU A 1 103 ? -16.786 10.336 10.737 1.00 92.31 103 GLU A CA 1
ATOM 828 C C . GLU A 1 103 ? -15.796 10.124 9.583 1.00 92.31 103 GLU A C 1
ATOM 830 O O . GLU A 1 103 ? -15.793 10.822 8.563 1.00 92.31 103 GLU A O 1
ATOM 835 N N . ARG A 1 104 ? -14.965 9.089 9.713 1.00 90.44 104 ARG A N 1
ATOM 836 C CA . ARG A 1 104 ? -14.046 8.618 8.675 1.00 90.44 104 ARG A CA 1
ATOM 837 C C . ARG A 1 104 ? -14.103 7.108 8.577 1.00 90.44 104 ARG A C 1
ATOM 839 O O . ARG A 1 104 ? -13.935 6.398 9.565 1.00 90.44 104 ARG A O 1
ATOM 846 N N . VAL A 1 105 ? -14.272 6.617 7.356 1.00 92.19 105 VAL A N 1
ATOM 847 C CA . VAL A 1 105 ? -14.237 5.184 7.061 1.00 92.19 105 VAL A CA 1
ATOM 848 C C . VAL A 1 105 ? -12.821 4.793 6.675 1.00 92.19 105 VAL A C 1
ATOM 850 O O . VAL A 1 105 ? -12.247 5.345 5.737 1.00 92.19 105 VAL A O 1
ATOM 853 N N . LEU A 1 106 ? -12.262 3.826 7.395 1.00 92.06 106 LEU A N 1
ATOM 854 C CA . LEU A 1 106 ? -10.904 3.343 7.199 1.00 92.06 106 LEU A CA 1
A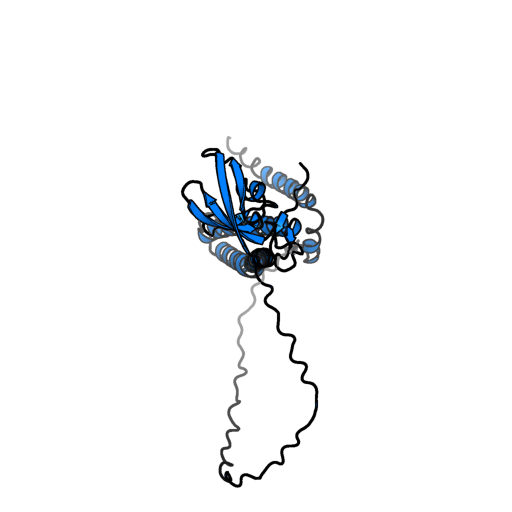TOM 855 C C . LEU A 1 106 ? -10.897 1.832 7.036 1.00 92.06 106 LEU A C 1
ATOM 857 O O . LEU A 1 106 ? -11.634 1.128 7.711 1.00 92.06 106 LEU A O 1
ATOM 861 N N . THR A 1 107 ? -10.026 1.308 6.183 1.00 91.81 107 THR A N 1
ATOM 862 C CA . THR A 1 107 ? -9.802 -0.137 6.059 1.00 91.81 107 THR A CA 1
ATOM 863 C C . THR A 1 107 ? -8.370 -0.462 6.438 1.00 91.81 107 THR A C 1
ATOM 865 O O . THR A 1 107 ? -7.432 0.105 5.877 1.00 91.81 107 THR A O 1
ATOM 868 N N . LEU A 1 108 ? -8.198 -1.370 7.398 1.00 91.12 108 LEU A N 1
ATOM 869 C CA . LEU A 1 108 ? -6.884 -1.804 7.866 1.00 91.12 108 LEU A CA 1
ATOM 870 C C . LEU A 1 108 ? -6.309 -2.823 6.880 1.00 91.12 108 LEU A C 1
ATOM 872 O O . LEU A 1 108 ? -6.774 -3.954 6.830 1.00 91.12 108 LEU A O 1
ATOM 876 N N . VAL A 1 109 ? -5.301 -2.447 6.102 1.00 91.25 109 VAL A N 1
ATOM 877 C CA . VAL A 1 109 ? -4.705 -3.298 5.055 1.00 91.25 109 VAL A CA 1
ATOM 878 C C . VAL A 1 109 ? -3.203 -3.484 5.264 1.00 91.25 109 VAL A C 1
ATOM 880 O O . VAL A 1 109 ? -2.624 -2.976 6.226 1.00 91.25 109 VAL A O 1
ATOM 883 N N . GLY A 1 110 ? -2.553 -4.237 4.376 1.00 89.25 110 GLY A N 1
ATOM 884 C CA . GLY A 1 110 ? -1.098 -4.334 4.342 1.00 89.25 110 GLY A CA 1
ATOM 885 C C . GLY A 1 110 ? -0.434 -3.000 4.018 1.00 89.25 110 GLY A C 1
ATOM 886 O O . GLY A 1 110 ? -1.023 -2.150 3.355 1.00 89.25 110 GLY A O 1
ATOM 887 N N . ASP A 1 111 ? 0.818 -2.815 4.439 1.00 87.25 111 ASP A N 1
ATOM 888 C CA . ASP A 1 111 ? 1.570 -1.596 4.101 1.00 87.25 111 ASP A CA 1
ATOM 889 C C . ASP A 1 111 ? 1.773 -1.439 2.583 1.00 87.25 111 ASP A C 1
ATOM 891 O O . ASP A 1 111 ? 1.919 -0.321 2.100 1.00 87.25 111 ASP A O 1
ATOM 895 N N . ASP A 1 112 ? 1.764 -2.544 1.832 1.00 85.81 112 ASP A N 1
ATOM 896 C CA . ASP A 1 112 ? 1.887 -2.537 0.368 1.00 85.81 112 ASP A CA 1
ATOM 897 C C . ASP A 1 112 ? 0.604 -2.100 -0.358 1.00 85.81 112 ASP A C 1
ATOM 899 O O . ASP A 1 112 ? 0.664 -1.719 -1.524 1.00 85.81 112 ASP A O 1
ATOM 903 N N . GLU A 1 113 ? -0.547 -2.143 0.317 1.00 86.06 113 GLU A N 1
ATOM 904 C CA . GLU A 1 113 ? -1.868 -1.780 -0.228 1.00 86.06 113 GLU A CA 1
ATOM 905 C C . GLU A 1 113 ? -2.393 -0.455 0.346 1.00 86.06 113 GLU A C 1
ATOM 907 O O . GLU A 1 113 ? -3.507 -0.015 0.033 1.00 86.06 113 GLU A O 1
ATOM 912 N N . ALA A 1 114 ? -1.609 0.151 1.238 1.00 88.25 114 ALA A N 1
ATOM 913 C CA . ALA A 1 114 ? -1.976 1.350 1.957 1.00 88.25 114 ALA A CA 1
ATOM 914 C C . ALA A 1 114 ? -2.131 2.529 0.991 1.00 88.25 114 ALA A C 1
ATOM 916 O O . ALA A 1 114 ? -1.248 2.842 0.196 1.00 88.25 114 ALA A O 1
ATOM 917 N N . ASP A 1 115 ? -3.262 3.206 1.108 1.00 88.81 115 ASP A N 1
ATOM 918 C CA . ASP A 1 115 ? -3.612 4.389 0.345 1.00 88.81 115 ASP A CA 1
ATOM 919 C C . ASP A 1 115 ? -4.484 5.279 1.229 1.00 88.81 115 ASP A C 1
ATOM 921 O O . ASP A 1 115 ? -5.687 5.054 1.392 1.00 88.81 115 ASP A O 1
ATOM 925 N N . ALA A 1 116 ? -3.856 6.298 1.813 1.00 83.88 116 ALA A N 1
ATOM 926 C CA . ALA A 1 116 ? -4.532 7.235 2.699 1.00 83.88 116 ALA A CA 1
ATOM 927 C C . ALA A 1 116 ? -5.659 8.007 1.991 1.00 83.88 116 ALA A C 1
ATOM 929 O O . ALA A 1 116 ? -6.634 8.367 2.646 1.00 83.88 116 ALA A O 1
ATOM 930 N N . GLY A 1 117 ? -5.559 8.228 0.672 1.00 85.44 117 GLY A N 1
ATOM 931 C CA . GLY A 1 117 ? -6.593 8.912 -0.108 1.00 85.44 117 GLY A CA 1
ATOM 932 C C . GLY A 1 117 ? -7.857 8.070 -0.275 1.00 85.44 117 GLY A C 1
ATOM 933 O O . GLY A 1 117 ? -8.961 8.603 -0.254 1.00 85.44 117 GLY A O 1
ATOM 934 N N . ALA A 1 118 ? -7.705 6.748 -0.364 1.00 86.44 118 ALA A N 1
ATOM 935 C CA . ALA A 1 118 ? -8.815 5.797 -0.439 1.00 86.44 118 ALA A CA 1
ATOM 936 C C . ALA A 1 118 ? -9.278 5.274 0.938 1.00 86.44 118 ALA A C 1
ATOM 938 O O . ALA A 1 118 ? -10.029 4.300 1.002 1.00 86.44 118 ALA A O 1
ATOM 939 N N . GLY A 1 119 ? -8.791 5.851 2.044 1.00 87.69 119 GLY A N 1
ATOM 940 C CA . GLY A 1 119 ? -9.087 5.372 3.399 1.00 87.69 119 GLY A CA 1
ATOM 941 C C . GLY A 1 119 ? -8.463 4.009 3.732 1.00 87.69 119 GLY A C 1
ATOM 942 O O . GLY A 1 119 ? -8.843 3.378 4.714 1.00 87.69 119 GLY A O 1
ATOM 943 N N . ARG A 1 120 ? -7.499 3.518 2.947 1.00 91.75 120 ARG A N 1
ATOM 944 C CA . ARG A 1 120 ? -6.773 2.269 3.215 1.00 91.75 120 ARG A CA 1
ATOM 945 C C . ARG A 1 120 ? -5.535 2.564 4.051 1.00 91.75 120 ARG A C 1
ATOM 947 O O . ARG A 1 120 ? -4.580 3.172 3.576 1.00 91.75 120 ARG A O 1
ATOM 954 N N . ILE A 1 121 ? -5.523 2.123 5.299 1.00 91.94 121 ILE A N 1
ATOM 955 C CA . ILE A 1 121 ? -4.437 2.410 6.235 1.00 91.94 121 ILE A CA 1
ATOM 956 C C . ILE A 1 121 ? -3.572 1.166 6.413 1.00 91.94 121 ILE A C 1
ATOM 958 O O . ILE A 1 121 ? -4.075 0.092 6.739 1.00 91.94 121 ILE A O 1
ATOM 962 N N . GLY A 1 122 ? -2.262 1.328 6.225 1.00 91.38 122 GLY A N 1
ATOM 963 C CA . GLY A 1 122 ? -1.292 0.254 6.416 1.00 91.38 122 GLY A CA 1
ATOM 964 C C . GLY A 1 122 ? -1.235 -0.225 7.865 1.00 91.38 122 GLY A C 1
ATOM 965 O O . GLY A 1 122 ? -1.334 0.562 8.810 1.00 91.38 122 GLY A O 1
ATOM 966 N N . TRP A 1 123 ? -1.040 -1.526 8.045 1.00 89.81 123 TRP A N 1
ATOM 967 C CA . TRP A 1 123 ? -1.030 -2.209 9.337 1.00 89.81 123 TRP A CA 1
ATOM 968 C C . TRP A 1 123 ? -0.029 -1.633 10.353 1.00 89.81 123 TRP A C 1
ATOM 970 O O . TRP A 1 123 ? -0.233 -1.750 11.568 1.00 89.81 123 TRP A O 1
ATOM 980 N N . ASN A 1 124 ? 1.053 -1.009 9.876 1.00 87.25 124 ASN A N 1
ATOM 981 C CA . ASN A 1 124 ? 2.076 -0.399 10.725 1.00 87.25 124 ASN A CA 1
ATOM 982 C C . ASN A 1 124 ? 1.847 1.091 11.030 1.00 87.25 124 ASN A C 1
ATOM 984 O O . ASN A 1 124 ? 2.614 1.667 11.810 1.00 87.25 124 ASN A O 1
ATOM 988 N N . ALA A 1 125 ? 0.805 1.715 10.475 1.00 88.69 125 ALA A N 1
ATOM 989 C CA . ALA A 1 125 ? 0.491 3.116 10.735 1.00 88.69 125 ALA A CA 1
ATOM 990 C C . ALA A 1 125 ? 0.116 3.357 12.215 1.00 88.69 125 ALA A C 1
ATOM 992 O O . ALA A 1 125 ? -0.496 2.483 12.838 1.00 88.69 125 ALA A O 1
ATOM 993 N N . PRO A 1 126 ? 0.412 4.543 12.791 1.00 88.69 126 PRO A N 1
ATOM 994 C CA . PRO A 1 126 ? 0.043 4.876 14.174 1.00 88.69 126 PRO A CA 1
ATOM 995 C C . PRO A 1 126 ? -1.449 4.671 14.460 1.00 88.69 126 PRO A C 1
ATOM 997 O O . PRO A 1 126 ? -1.812 4.096 15.483 1.00 88.69 126 PRO A O 1
ATOM 1000 N N . LEU A 1 127 ? -2.297 5.050 13.502 1.00 88.38 127 LEU A N 1
ATOM 1001 C CA . LEU A 1 127 ? -3.746 4.902 13.583 1.00 88.38 127 LEU A CA 1
ATOM 1002 C C . LEU A 1 127 ? -4.180 3.427 13.606 1.00 88.38 127 LEU A C 1
ATOM 1004 O O . LEU A 1 127 ? -4.913 3.015 14.498 1.00 88.38 127 LEU A O 1
ATOM 1008 N N . ALA A 1 128 ? -3.649 2.596 12.701 1.00 89.56 128 ALA A N 1
ATOM 1009 C CA . ALA A 1 128 ? -3.932 1.157 12.683 1.00 89.56 128 ALA A CA 1
ATOM 1010 C C . ALA A 1 128 ? -3.460 0.447 13.962 1.00 89.56 128 ALA A C 1
ATOM 1012 O O . ALA A 1 128 ? -4.103 -0.485 14.438 1.00 89.56 128 ALA A O 1
ATOM 1013 N N . ARG A 1 129 ? -2.337 0.888 14.544 1.00 89.25 129 ARG A N 1
ATOM 1014 C CA . ARG A 1 129 ? -1.808 0.336 15.799 1.00 89.25 129 ARG A CA 1
ATOM 1015 C C . ARG A 1 129 ? -2.693 0.661 16.996 1.00 89.25 129 ARG A C 1
ATOM 1017 O O . ARG A 1 129 ? -2.857 -0.205 17.847 1.00 89.25 129 ARG A O 1
ATOM 1024 N N . ALA A 1 130 ? -3.239 1.872 17.055 1.00 89.75 130 ALA A N 1
ATOM 1025 C CA . ALA A 1 130 ? -4.135 2.296 18.126 1.00 89.75 130 ALA A CA 1
ATOM 1026 C C . ALA A 1 130 ? -5.519 1.635 18.032 1.00 89.75 130 ALA A C 1
ATOM 1028 O O . ALA A 1 130 ? -6.098 1.279 19.056 1.00 89.75 130 ALA A O 1
ATOM 1029 N N . LEU A 1 131 ? -6.016 1.422 16.810 1.00 88.94 131 LEU A N 1
ATOM 1030 C CA . LEU A 1 131 ? -7.298 0.758 16.557 1.00 88.94 131 LEU A CA 1
ATOM 1031 C C . LEU A 1 131 ? -7.222 -0.770 16.666 1.00 88.94 131 LEU A C 1
ATOM 1033 O O . LEU A 1 131 ? -8.253 -1.431 16.712 1.00 88.94 131 LEU A O 1
ATOM 1037 N N . ARG A 1 132 ? -6.026 -1.362 16.715 1.00 90.31 132 ARG A N 1
ATOM 1038 C CA . ARG A 1 132 ? -5.860 -2.819 16.746 1.00 90.31 132 ARG A CA 1
ATOM 1039 C C . ARG A 1 132 ? -6.550 -3.434 17.965 1.00 90.31 132 ARG A C 1
ATOM 1041 O O . ARG A 1 132 ? -6.170 -3.170 19.102 1.00 90.31 132 ARG A O 1
ATOM 1048 N N . GLY A 1 133 ? -7.504 -4.327 17.710 1.00 87.38 133 GLY A N 1
ATOM 1049 C CA . GLY A 1 133 ? -8.257 -5.019 18.754 1.00 87.38 133 GLY A CA 1
ATOM 1050 C C . GLY A 1 133 ? -9.336 -4.166 19.429 1.00 87.38 133 GLY A C 1
ATOM 1051 O O . GLY A 1 133 ? -9.897 -4.621 20.423 1.00 87.38 133 GLY A O 1
ATOM 1052 N N . ALA A 1 134 ? -9.620 -2.964 18.915 1.00 89.25 134 ALA A N 1
ATOM 1053 C CA . ALA A 1 134 ? -10.715 -2.130 19.396 1.00 89.25 134 ALA A CA 1
ATOM 1054 C C . ALA A 1 134 ? -12.076 -2.727 19.015 1.00 89.25 134 ALA A C 1
ATOM 1056 O O . ALA A 1 134 ? -12.219 -3.301 17.930 1.00 89.25 134 ALA A O 1
ATOM 1057 N N . ALA A 1 135 ? -13.049 -2.595 19.912 1.00 90.56 135 ALA A N 1
ATOM 1058 C CA . ALA A 1 135 ? -14.445 -2.943 19.678 1.00 90.56 135 ALA A CA 1
ATOM 1059 C C . ALA A 1 135 ? -15.272 -1.692 19.340 1.00 90.56 135 ALA A C 1
ATOM 1061 O O . ALA A 1 135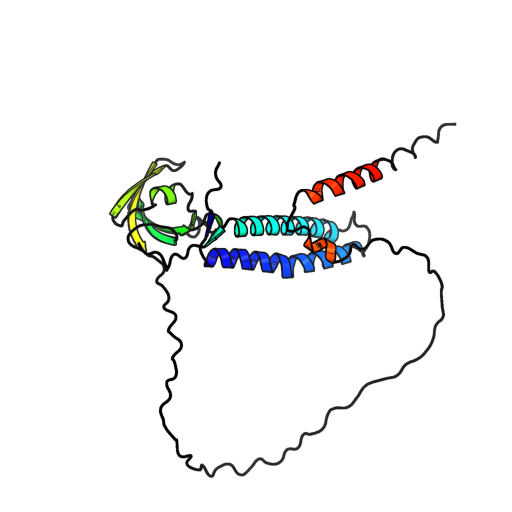 ? -14.809 -0.564 19.495 1.00 90.56 135 ALA A O 1
ATOM 1062 N N . VAL A 1 136 ? -16.502 -1.897 18.867 1.00 92.12 136 VAL A N 1
ATOM 1063 C CA . VAL A 1 136 ? -17.464 -0.803 18.664 1.00 92.12 136 VAL A CA 1
ATOM 1064 C C . VAL A 1 136 ? -17.775 -0.133 20.007 1.00 92.12 136 VAL A C 1
ATOM 1066 O O . VAL A 1 136 ? -18.067 -0.829 20.978 1.00 92.12 136 VAL A O 1
ATOM 1069 N N . GLY A 1 137 ? -17.706 1.199 20.048 1.00 89.06 137 GLY A N 1
ATOM 1070 C CA . GLY A 1 137 ? -17.861 2.028 21.248 1.00 89.06 137 GLY A CA 1
ATOM 1071 C C . GLY A 1 137 ? -16.568 2.271 22.038 1.00 89.06 137 GLY A C 1
ATOM 1072 O O . GLY A 1 137 ? -16.599 2.955 23.058 1.00 89.06 137 GLY A O 1
ATOM 1073 N N . ASP A 1 138 ? -15.421 1.730 21.607 1.00 90.88 138 ASP A N 1
ATOM 1074 C CA . ASP A 1 138 ? -14.138 2.015 22.257 1.00 90.88 138 ASP A CA 1
ATOM 1075 C C . ASP A 1 138 ? -13.598 3.398 21.851 1.00 90.88 138 ASP A C 1
ATOM 1077 O O . ASP A 1 138 ? -13.488 3.709 20.662 1.00 90.88 138 ASP A O 1
ATOM 1081 N N . LEU A 1 139 ? -13.121 4.162 22.839 1.00 91.31 139 LEU A N 1
ATOM 1082 C CA . LEU A 1 139 ? -12.321 5.376 22.644 1.00 91.31 139 LEU A CA 1
ATOM 1083 C C . LEU A 1 139 ? -10.825 5.036 22.585 1.00 91.31 139 LEU A C 1
ATOM 1085 O O . LEU A 1 139 ? -10.277 4.370 23.469 1.00 91.31 139 LEU A O 1
ATOM 1089 N N . ARG A 1 140 ? -10.139 5.492 21.533 1.00 90.12 140 ARG A N 1
ATOM 1090 C CA . ARG A 1 140 ? -8.714 5.236 21.286 1.00 90.12 140 ARG A CA 1
ATOM 1091 C C . ARG A 1 140 ? -7.961 6.538 21.051 1.00 90.12 140 ARG A C 1
ATOM 1093 O O . ARG A 1 140 ? -8.213 7.257 20.090 1.00 90.12 140 ARG A O 1
ATOM 1100 N N . ARG A 1 141 ? -6.959 6.793 21.893 1.00 90.06 141 ARG A N 1
ATOM 1101 C CA . ARG A 1 141 ? -6.027 7.910 21.726 1.00 90.06 141 ARG A CA 1
ATOM 1102 C C . ARG A 1 141 ? -4.925 7.555 20.732 1.00 90.06 141 ARG A C 1
ATOM 1104 O O . ARG A 1 141 ? -4.265 6.521 20.855 1.00 90.06 141 ARG A O 1
ATOM 1111 N N . VAL A 1 142 ? -4.714 8.429 19.755 1.00 88.06 142 VAL A N 1
ATOM 1112 C CA . VAL A 1 142 ? -3.747 8.263 18.669 1.00 88.06 142 VAL A CA 1
ATOM 1113 C C . VAL A 1 142 ? -2.786 9.440 18.673 1.00 88.06 142 VAL A C 1
ATOM 1115 O O . VAL A 1 142 ? -3.186 10.584 18.474 1.00 88.06 142 VAL A O 1
ATOM 1118 N N . THR A 1 143 ? -1.498 9.150 18.831 1.00 84.12 143 THR A N 1
ATOM 1119 C CA . THR A 1 143 ? -0.441 10.152 18.681 1.00 84.12 143 THR A CA 1
ATOM 1120 C C . THR A 1 143 ? -0.113 10.334 17.207 1.00 84.12 143 THR A C 1
ATOM 1122 O O . THR A 1 143 ? 0.485 9.460 16.569 1.00 84.12 143 THR A O 1
ATOM 1125 N N . LEU A 1 144 ? -0.527 11.471 16.653 1.00 82.81 144 LEU A N 1
ATOM 1126 C CA . LEU A 1 144 ? -0.190 11.895 15.300 1.00 82.81 144 LEU A CA 1
ATOM 1127 C C . LEU A 1 144 ? 0.902 12.974 15.368 1.00 82.81 144 LEU A C 1
ATOM 1129 O O . LEU A 1 144 ? 1.026 13.667 16.376 1.00 82.81 144 LEU A O 1
ATOM 1133 N N . PRO A 1 145 ? 1.672 13.194 14.287 1.00 78.88 145 PRO A N 1
ATOM 1134 C CA . PRO A 1 145 ? 2.631 14.301 14.233 1.00 78.88 145 PRO A CA 1
ATOM 1135 C C . PRO A 1 145 ? 1.998 15.684 14.469 1.00 78.88 145 PRO A C 1
ATOM 1137 O O . PRO A 1 145 ? 2.684 16.608 14.887 1.00 78.88 145 PRO A O 1
ATOM 1140 N N . ALA A 1 146 ? 0.694 15.820 14.203 1.00 79.50 146 ALA A N 1
ATOM 1141 C CA . ALA A 1 146 ? -0.083 17.041 14.413 1.00 79.50 146 ALA A CA 1
ATOM 1142 C C . ALA A 1 146 ? -0.608 17.212 15.854 1.00 79.50 146 ALA A C 1
ATOM 1144 O O . ALA A 1 146 ? -1.286 18.197 16.131 1.00 79.50 146 ALA A O 1
ATOM 1145 N N . GLY A 1 147 ? -0.333 16.259 16.749 1.00 84.00 147 GLY A N 1
ATOM 1146 C CA . GLY A 1 147 ? -0.854 16.220 18.112 1.00 84.00 147 GLY A CA 1
ATOM 1147 C C . GLY A 1 147 ? -1.583 14.914 18.419 1.00 84.00 147 GLY A C 1
ATOM 1148 O O . GLY A 1 147 ? -1.912 14.129 17.524 1.00 84.00 147 GLY A O 1
ATOM 1149 N N . ASP A 1 148 ? -1.824 14.680 19.703 1.00 88.12 148 ASP A N 1
ATOM 1150 C CA . ASP A 1 148 ? -2.675 13.581 20.144 1.00 88.12 148 ASP A CA 1
ATOM 1151 C C . ASP A 1 148 ? -4.132 13.898 19.806 1.00 88.12 148 ASP A C 1
ATOM 1153 O O . ASP A 1 148 ? -4.587 15.020 20.017 1.00 88.12 148 ASP A O 1
ATOM 1157 N N . ARG A 1 149 ? -4.852 12.909 19.278 1.00 88.94 149 ARG A N 1
ATOM 1158 C CA . ARG A 1 149 ? -6.298 12.982 19.045 1.00 88.94 149 ARG A CA 1
ATOM 1159 C C . ARG A 1 149 ? -6.974 11.732 19.569 1.00 88.94 149 ARG A C 1
ATOM 1161 O O . ARG A 1 149 ? -6.398 10.643 19.479 1.00 88.94 149 ARG A O 1
ATOM 1168 N N . GLU A 1 150 ? -8.181 11.883 20.083 1.00 90.50 150 GLU A N 1
ATOM 1169 C CA . GLU A 1 150 ? -9.026 10.761 20.471 1.00 90.50 150 GLU A CA 1
ATOM 1170 C C . GLU A 1 150 ? -10.006 10.435 19.345 1.00 90.50 150 GLU A C 1
ATOM 1172 O O . GLU A 1 150 ? -10.498 11.320 18.648 1.00 90.50 150 GLU A O 1
ATOM 1177 N N . TYR A 1 151 ? -10.214 9.140 19.121 1.00 91.50 151 TYR A N 1
ATOM 1178 C CA . TYR A 1 151 ? -11.160 8.641 18.136 1.00 91.50 151 TYR A CA 1
ATOM 1179 C C . TYR A 1 151 ? -12.058 7.585 18.767 1.00 91.50 151 TYR A C 1
ATOM 1181 O O . TYR A 1 151 ? -11.563 6.671 19.433 1.00 91.50 151 TYR A O 1
ATOM 1189 N N . GLU A 1 152 ? -13.356 7.676 18.512 1.00 92.25 152 GLU A N 1
ATOM 1190 C CA . GLU A 1 152 ? -14.334 6.656 18.881 1.00 92.25 152 GLU A CA 1
ATOM 1191 C C . GLU A 1 152 ? -14.570 5.694 17.717 1.00 92.25 152 GLU A C 1
ATOM 1193 O O . GLU A 1 152 ? -14.666 6.107 16.561 1.00 92.25 152 GLU A O 1
ATOM 1198 N N . VAL A 1 153 ? -14.677 4.396 18.002 1.00 93.06 153 VAL A N 1
ATOM 1199 C CA . VAL A 1 153 ? -15.046 3.388 17.001 1.00 93.06 153 VAL A CA 1
ATOM 1200 C C . VAL A 1 153 ? -16.569 3.296 16.887 1.00 93.06 153 VAL A C 1
ATOM 1202 O O . VAL A 1 153 ? -17.217 2.614 17.675 1.00 93.06 153 VAL A O 1
ATOM 1205 N N . VAL A 1 154 ? -17.140 3.917 15.856 1.00 92.56 154 VAL A N 1
ATOM 1206 C CA . VAL A 1 154 ? -18.595 3.970 15.624 1.00 92.56 154 VAL A CA 1
ATOM 1207 C C . VAL A 1 154 ? -19.135 2.656 15.067 1.00 92.56 154 VAL A C 1
ATOM 1209 O O . VAL A 1 154 ? -20.190 2.166 15.463 1.00 92.56 154 VAL A O 1
ATOM 1212 N N . SER A 1 155 ? -18.432 2.068 14.099 1.00 90.56 155 SER A N 1
ATOM 1213 C CA . SER A 1 155 ? -18.864 0.809 13.498 1.00 90.56 155 SER A CA 1
ATOM 1214 C C . SER A 1 155 ? -17.705 0.005 12.947 1.00 90.56 155 SER A C 1
ATOM 1216 O O . SER A 1 155 ? -16.658 0.537 12.577 1.00 90.56 155 SER A O 1
ATOM 1218 N N . LEU A 1 156 ? -17.919 -1.304 12.874 1.00 90.00 156 LEU A N 1
ATOM 1219 C CA . LEU A 1 156 ? -16.946 -2.248 12.366 1.00 90.00 156 LEU A CA 1
ATOM 1220 C C . LEU A 1 156 ? -17.620 -3.196 11.382 1.00 90.00 156 LEU A C 1
ATOM 1222 O O . LEU A 1 156 ? -18.651 -3.798 11.683 1.00 90.00 156 LEU A O 1
ATOM 1226 N N . ARG A 1 157 ? -17.035 -3.324 10.193 1.00 87.44 157 ARG A N 1
ATOM 1227 C CA . ARG A 1 157 ? -17.501 -4.218 9.137 1.00 87.44 157 ARG A CA 1
ATOM 1228 C C . ARG A 1 157 ? -16.344 -5.028 8.574 1.00 87.44 157 ARG A C 1
ATOM 1230 O O . ARG A 1 157 ? -15.274 -4.500 8.294 1.00 87.44 157 ARG A O 1
ATOM 1237 N N . TYR A 1 158 ? -16.594 -6.312 8.365 1.00 84.38 158 TYR A N 1
ATOM 1238 C CA . TYR A 1 158 ? -15.739 -7.172 7.554 1.00 84.38 158 TYR A CA 1
ATOM 1239 C C . TYR A 1 158 ? -16.386 -7.372 6.186 1.00 84.38 158 TYR A C 1
ATOM 1241 O O . TYR A 1 158 ? -17.621 -7.393 6.113 1.00 84.38 158 TYR A O 1
ATOM 1249 N N . PRO A 1 159 ? -15.597 -7.541 5.109 1.00 78.25 159 PRO A N 1
ATOM 1250 C CA . PRO A 1 159 ? -16.154 -7.964 3.835 1.00 78.25 159 PRO A CA 1
ATOM 1251 C C . PRO A 1 159 ? -16.907 -9.279 4.055 1.00 78.25 159 PRO A C 1
ATOM 1253 O O . PRO A 1 159 ? -16.347 -10.259 4.557 1.00 78.25 159 PRO A O 1
ATOM 1256 N N . CYS A 1 160 ? -18.207 -9.272 3.751 1.00 63.44 160 CYS A N 1
ATOM 1257 C CA . CYS A 1 160 ? -19.015 -10.477 3.831 1.00 63.44 160 CYS A CA 1
ATOM 1258 C C . CYS A 1 160 ? -18.421 -11.494 2.858 1.00 63.44 160 CYS A C 1
ATOM 1260 O O . CYS A 1 160 ? -18.078 -11.141 1.728 1.00 63.44 160 CYS A O 1
ATOM 1262 N N . ARG A 1 161 ? -18.278 -12.746 3.297 1.00 57.75 161 ARG A N 1
ATOM 1263 C CA . ARG A 1 161 ? -17.940 -13.840 2.392 1.00 57.75 161 ARG A CA 1
ATOM 1264 C C . ARG A 1 161 ? -19.016 -13.843 1.317 1.00 57.75 161 ARG A C 1
ATOM 1266 O O . ARG A 1 161 ? -20.165 -14.142 1.618 1.00 57.75 161 ARG A O 1
ATOM 1273 N N . GLU A 1 162 ? -18.652 -13.502 0.089 1.00 51.31 162 GLU A N 1
ATOM 1274 C CA . GLU A 1 162 ? -19.514 -13.786 -1.044 1.00 51.31 162 GLU A CA 1
ATOM 1275 C C . GLU A 1 162 ? -19.586 -15.311 -1.101 1.00 51.31 162 GLU A C 1
ATOM 1277 O O . GLU A 1 162 ? -18.608 -16.000 -1.413 1.00 51.31 162 GLU A O 1
ATOM 1282 N N . GLU A 1 163 ? -20.692 -15.860 -0.602 1.00 46.19 163 GLU A N 1
ATOM 1283 C CA . GLU A 1 163 ? -20.951 -17.282 -0.665 1.00 46.19 163 GLU A CA 1
ATOM 1284 C C . GLU A 1 163 ? -20.959 -17.628 -2.145 1.00 46.19 163 GLU A C 1
ATOM 1286 O O . GLU A 1 163 ? -21.920 -17.346 -2.858 1.00 46.19 163 GLU A O 1
ATOM 1291 N N . ARG A 1 164 ? -19.854 -18.197 -2.642 1.00 45.75 164 ARG A N 1
ATOM 1292 C CA . ARG A 1 164 ? -19.886 -18.893 -3.921 1.00 45.75 164 ARG A CA 1
ATOM 1293 C C . ARG A 1 164 ? -21.008 -19.908 -3.779 1.00 45.75 164 ARG A C 1
ATOM 1295 O O . ARG A 1 164 ? -20.848 -20.879 -3.038 1.00 45.75 164 ARG A O 1
ATOM 1302 N N . SER A 1 165 ? -22.137 -19.629 -4.433 1.00 45.69 165 SER A N 1
ATOM 1303 C CA . SER A 1 165 ? -23.219 -20.591 -4.585 1.00 45.69 165 SER A CA 1
ATOM 1304 C C . SER A 1 165 ? -22.570 -21.914 -4.975 1.00 45.69 165 SER A C 1
ATOM 1306 O O . SER A 1 165 ? -21.749 -21.917 -5.904 1.00 45.69 165 SER A O 1
ATOM 1308 N N . PRO A 1 166 ? -22.836 -23.014 -4.252 1.00 55.78 166 PRO A N 1
ATOM 1309 C CA . PRO A 1 166 ? -22.330 -24.305 -4.675 1.00 55.78 166 PRO A CA 1
ATOM 1310 C C . PRO A 1 166 ? -22.774 -24.524 -6.127 1.00 55.78 166 PRO A C 1
ATOM 1312 O O . PRO A 1 166 ? -23.884 -24.110 -6.485 1.00 55.78 166 PRO A O 1
ATOM 1315 N N . PRO A 1 167 ? -21.928 -25.118 -6.991 1.00 57.75 167 PRO A N 1
ATOM 1316 C CA . PRO A 1 167 ? -22.394 -25.514 -8.308 1.00 57.75 167 PRO A CA 1
ATOM 1317 C C . PRO A 1 167 ? -23.631 -26.374 -8.079 1.00 57.75 167 PRO A C 1
ATOM 1319 O O . PRO A 1 167 ? -23.567 -27.326 -7.303 1.00 57.75 167 PRO A O 1
ATOM 1322 N N . LEU A 1 168 ? -24.758 -25.987 -8.684 1.00 57.25 168 LEU A N 1
ATOM 1323 C CA . LEU A 1 168 ? -25.977 -26.783 -8.677 1.00 57.25 168 LEU A CA 1
ATOM 1324 C C . LEU A 1 168 ? -25.586 -28.162 -9.207 1.00 57.25 168 LEU A C 1
ATOM 1326 O O . LEU A 1 168 ? -25.425 -28.354 -10.413 1.00 57.25 168 LEU A O 1
ATOM 1330 N N . THR A 1 169 ? -25.357 -29.106 -8.297 1.00 52.62 169 THR A N 1
ATOM 1331 C CA . THR A 1 169 ? -25.269 -30.517 -8.623 1.00 52.62 169 THR A CA 1
ATOM 1332 C C . THR A 1 169 ? -26.616 -30.845 -9.219 1.00 52.62 169 THR A C 1
ATOM 1334 O O . THR A 1 169 ? -27.623 -30.889 -8.517 1.00 52.62 169 THR A O 1
ATOM 1337 N N . ARG A 1 170 ? -26.638 -30.964 -10.545 1.00 53.53 170 ARG A N 1
ATOM 1338 C CA . ARG A 1 170 ? -27.793 -31.416 -11.301 1.00 53.53 170 ARG A CA 1
ATOM 1339 C C . ARG A 1 170 ? -27.958 -32.899 -10.955 1.00 53.53 170 ARG A C 1
ATOM 1341 O O . ARG A 1 170 ? -27.391 -33.755 -11.626 1.00 53.53 170 ARG A O 1
ATOM 1348 N N . SER A 1 171 ? -28.625 -33.181 -9.837 1.00 47.34 171 SER A N 1
ATOM 1349 C CA . SER A 1 171 ? -29.108 -34.515 -9.491 1.00 47.34 171 SER A CA 1
ATOM 1350 C C . SER A 1 171 ? -30.019 -34.956 -10.630 1.00 47.34 171 SER A C 1
ATOM 1352 O O . SER A 1 171 ? -30.929 -34.218 -11.009 1.00 47.34 171 SER A O 1
ATOM 1354 N N . GLY A 1 172 ? -29.714 -36.103 -11.230 1.00 52.94 172 GLY A N 1
ATOM 1355 C CA . GLY A 1 172 ? -30.605 -36.730 -12.192 1.00 52.94 172 GLY A CA 1
ATOM 1356 C C . GLY A 1 172 ? -31.918 -37.120 -11.523 1.00 52.94 172 GLY A C 1
ATOM 1357 O O . GLY A 1 172 ? -31.892 -37.559 -10.382 1.00 52.94 172 GLY A O 1
ATOM 1358 N N . GLU A 1 173 ? -33.012 -36.898 -12.248 1.00 47.62 173 GLU A N 1
ATOM 1359 C CA . GLU A 1 173 ? -34.281 -37.645 -12.286 1.00 47.62 173 GLU A CA 1
ATOM 1360 C C . GLU A 1 173 ? -35.231 -36.798 -13.159 1.00 47.62 173 GLU A C 1
ATOM 1362 O O . GLU A 1 173 ? -35.565 -35.668 -12.821 1.00 47.62 173 GLU A O 1
ATOM 1367 N N . GLU A 1 174 ? -35.315 -37.106 -14.454 1.00 47.19 174 GLU A N 1
ATOM 1368 C CA . GLU A 1 174 ? -36.422 -37.824 -15.115 1.00 47.19 174 GLU A CA 1
ATOM 1369 C C . GLU A 1 174 ? -37.384 -36.860 -15.828 1.00 47.19 174 GLU A C 1
ATOM 1371 O O . GLU A 1 174 ? -37.844 -35.866 -15.274 1.00 47.19 174 GLU A O 1
ATOM 1376 N N . GLY A 1 175 ? -37.668 -37.150 -17.099 1.00 40.12 175 GLY A N 1
ATOM 1377 C CA . GLY A 1 175 ? -38.615 -36.384 -17.901 1.00 40.12 175 GLY A CA 1
ATOM 1378 C C . GLY A 1 175 ? -38.384 -36.557 -19.392 1.00 40.12 175 GLY A C 1
ATOM 1379 O O . GLY A 1 175 ? -37.982 -35.618 -20.074 1.00 40.12 175 GLY A O 1
ATOM 1380 N N . GLU A 1 176 ? -38.615 -37.770 -19.887 1.00 45.75 176 GLU A N 1
ATOM 1381 C CA . GLU A 1 176 ? -38.784 -38.050 -21.308 1.00 45.75 176 GLU A CA 1
ATOM 1382 C C . GLU A 1 176 ? -39.859 -37.117 -21.883 1.00 45.75 176 GLU A C 1
ATOM 1384 O O . GLU A 1 176 ? -41.034 -37.194 -21.524 1.00 45.75 176 GLU A O 1
ATOM 1389 N N . VAL A 1 177 ? -39.447 -36.181 -22.734 1.00 49.47 177 VAL A N 1
ATOM 1390 C CA . VAL A 1 177 ? -40.363 -35.306 -23.469 1.00 49.47 177 VAL A CA 1
ATOM 1391 C C . VAL A 1 177 ? -40.713 -36.040 -24.763 1.00 49.47 177 VAL A C 1
ATOM 1393 O O . VAL A 1 177 ? -39.815 -36.221 -25.590 1.00 49.47 177 VAL A O 1
ATOM 1396 N N . PRO A 1 178 ? -41.963 -36.483 -24.996 1.00 47.94 178 PRO A N 1
ATOM 1397 C CA . PRO A 1 178 ? -42.312 -37.032 -26.292 1.00 47.94 178 PRO A CA 1
ATOM 1398 C C . PRO A 1 178 ? -42.283 -35.889 -27.307 1.00 47.94 178 PRO A C 1
ATOM 1400 O O . PRO A 1 178 ? -43.021 -34.907 -27.199 1.00 47.94 178 PRO A O 1
ATOM 1403 N N . MET A 1 179 ? -41.390 -36.012 -28.287 1.00 44.88 179 MET A N 1
ATOM 1404 C CA . MET A 1 179 ? -41.348 -35.135 -29.446 1.00 44.88 179 MET A CA 1
ATOM 1405 C C . MET A 1 179 ? -42.665 -35.256 -30.216 1.00 44.88 179 MET A C 1
ATOM 1407 O O . MET A 1 179 ? -42.896 -36.235 -30.920 1.00 44.88 179 MET A O 1
ATOM 1411 N N . ALA A 1 180 ? -43.525 -34.248 -30.096 1.00 48.78 180 ALA A N 1
ATOM 1412 C CA . ALA A 1 180 ? -44.595 -34.036 -31.055 1.00 48.78 180 ALA A CA 1
ATOM 1413 C C . ALA A 1 180 ? -43.974 -33.526 -32.365 1.00 48.78 180 ALA A C 1
ATOM 1415 O O . ALA A 1 180 ? -43.303 -32.491 -32.390 1.00 48.78 180 ALA A O 1
ATOM 1416 N N . GLU A 1 181 ? -44.184 -34.278 -33.444 1.00 45.06 181 GLU A N 1
ATOM 1417 C CA . GLU A 1 181 ? -43.823 -33.903 -34.807 1.00 45.06 181 GLU A CA 1
ATOM 1418 C C . GLU A 1 181 ? -44.424 -32.536 -35.165 1.00 45.06 181 GLU A C 1
ATOM 1420 O O . GLU A 1 181 ? -45.633 -32.321 -35.064 1.00 45.06 181 GLU A O 1
ATOM 1425 N N . ASN A 1 182 ? -43.582 -31.605 -35.617 1.00 54.41 182 ASN A N 1
ATOM 1426 C CA . ASN A 1 182 ? -44.027 -30.365 -36.243 1.00 54.41 182 ASN A CA 1
ATOM 1427 C C . ASN A 1 182 ? -43.876 -30.500 -37.769 1.00 54.41 182 ASN A C 1
ATOM 1429 O O . ASN A 1 182 ? -42.759 -30.375 -38.279 1.00 54.41 182 ASN A O 1
ATOM 1433 N N . PRO A 1 183 ? -44.955 -30.753 -38.532 1.00 54.16 183 PRO A N 1
ATOM 1434 C CA . PRO A 1 183 ? -44.877 -30.915 -39.977 1.00 54.16 183 PRO A CA 1
ATOM 1435 C C . PRO A 1 183 ? -44.908 -29.552 -40.677 1.00 54.16 183 PRO A C 1
ATOM 1437 O O . PRO A 1 183 ? -45.853 -29.245 -41.398 1.00 54.16 183 PRO A O 1
ATOM 1440 N N . ARG A 1 184 ? -43.892 -28.708 -40.470 1.00 48.25 184 ARG A N 1
ATOM 1441 C CA . ARG A 1 184 ? -43.671 -27.497 -41.281 1.00 48.25 184 ARG A CA 1
ATOM 1442 C C . ARG A 1 184 ? -42.194 -27.125 -41.342 1.00 48.25 184 ARG A C 1
ATOM 1444 O O . ARG A 1 184 ? -41.763 -26.267 -40.589 1.00 48.25 184 ARG A O 1
ATOM 1451 N N . THR A 1 185 ? -41.474 -27.752 -42.273 1.00 46.81 185 THR A N 1
ATOM 1452 C CA . THR A 1 185 ? -40.444 -27.136 -43.142 1.00 46.81 185 THR A CA 1
ATOM 1453 C C . THR A 1 185 ? -39.857 -28.197 -44.083 1.00 46.81 185 THR A C 1
ATOM 1455 O O . THR A 1 185 ? -38.688 -28.561 -44.036 1.00 46.81 185 THR A O 1
ATOM 1458 N N . THR A 1 186 ? -40.683 -28.697 -45.005 1.00 45.19 186 THR A N 1
ATOM 1459 C CA . THR A 1 186 ? -40.166 -29.080 -46.326 1.00 45.19 186 THR A CA 1
ATOM 1460 C C . THR A 1 186 ? -40.075 -27.793 -47.136 1.00 45.19 186 THR A C 1
ATOM 1462 O O . THR A 1 186 ? -41.107 -27.298 -47.565 1.00 45.19 186 THR A O 1
ATOM 1465 N N . SER A 1 187 ? -38.872 -27.227 -47.258 1.00 48.25 187 SER A N 1
ATOM 1466 C CA . SER A 1 187 ? -38.363 -26.507 -48.444 1.00 48.25 187 SER A CA 1
ATOM 1467 C C . SER A 1 187 ? -37.144 -25.663 -48.055 1.00 48.25 187 SER A C 1
ATOM 1469 O O . SER A 1 187 ? -37.288 -24.526 -47.619 1.00 48.25 187 SER A O 1
ATOM 1471 N N . ALA A 1 188 ? -35.956 -26.247 -48.176 1.00 43.62 188 ALA A N 1
ATOM 1472 C CA . ALA A 1 188 ? -34.689 -25.566 -48.477 1.00 43.62 188 ALA A CA 1
ATOM 1473 C C . ALA A 1 188 ? -33.575 -26.627 -48.479 1.00 43.62 188 ALA A C 1
ATOM 1475 O O . ALA A 1 188 ? -32.622 -26.581 -47.708 1.00 43.62 188 ALA A O 1
ATOM 1476 N N . ARG A 1 189 ? -33.759 -27.659 -49.307 1.00 45.72 189 ARG A N 1
ATOM 1477 C CA . ARG A 1 189 ? -32.620 -28.288 -49.974 1.00 45.72 189 ARG A CA 1
ATOM 1478 C C . ARG A 1 189 ? -32.428 -27.510 -51.269 1.00 45.72 189 ARG A C 1
ATOM 1480 O O . ARG A 1 189 ? -33.410 -26.993 -51.793 1.00 45.72 189 ARG A O 1
ATOM 1487 N N . ASP A 1 190 ? -31.181 -27.448 -51.706 1.00 45.69 190 ASP A N 1
ATOM 1488 C CA . ASP A 1 190 ? -30.652 -26.657 -52.818 1.00 45.69 190 ASP A CA 1
ATOM 1489 C C . ASP A 1 190 ? -30.222 -25.252 -52.393 1.00 45.69 190 ASP A C 1
ATOM 1491 O O . ASP A 1 190 ? -30.960 -24.284 -52.541 1.00 45.69 190 ASP A O 1
ATOM 1495 N N . HIS A 1 191 ? -29.003 -25.145 -51.858 1.00 44.06 191 HIS A N 1
ATOM 1496 C CA . HIS A 1 191 ? -27.949 -24.405 -52.555 1.00 44.06 191 HIS A CA 1
ATOM 1497 C C . HIS A 1 191 ? -26.585 -25.017 -52.215 1.00 44.06 191 HIS A C 1
ATOM 1499 O O . HIS A 1 191 ? -26.196 -25.172 -51.058 1.00 44.06 191 HIS A O 1
ATOM 1505 N N . ASP A 1 192 ? -25.950 -25.448 -53.292 1.00 44.62 192 ASP A N 1
ATOM 1506 C CA . ASP A 1 192 ? -24.638 -26.044 -53.435 1.00 44.62 192 ASP A CA 1
ATOM 1507 C C . ASP A 1 192 ? -23.624 -24.903 -53.566 1.00 44.62 192 ASP A C 1
ATOM 1509 O O . ASP A 1 192 ? -23.616 -24.223 -54.583 1.00 44.62 192 ASP A O 1
ATOM 1513 N N . ASP A 1 193 ? -22.808 -24.672 -52.539 1.00 41.97 193 ASP A N 1
ATOM 1514 C CA . ASP A 1 193 ? -21.633 -23.794 -52.624 1.00 41.97 193 ASP A CA 1
ATOM 1515 C C . ASP A 1 193 ? -20.402 -24.551 -52.106 1.00 41.97 193 ASP A C 1
ATOM 1517 O O . ASP A 1 193 ? -19.700 -24.150 -51.178 1.00 41.97 193 ASP A O 1
ATOM 1521 N N . SER A 1 194 ? -20.137 -25.706 -52.718 1.00 37.22 194 SER A N 1
ATOM 1522 C CA . SER A 1 194 ? -18.796 -26.289 -52.739 1.00 37.22 194 SER A CA 1
ATOM 1523 C C . SER A 1 194 ? -18.066 -25.802 -53.989 1.00 37.22 194 SER A C 1
ATOM 1525 O O . SER A 1 194 ? -18.222 -26.412 -55.042 1.00 37.22 194 SER A O 1
ATOM 1527 N N . LYS A 1 195 ? -17.280 -24.716 -53.879 1.00 40.06 195 LYS A N 1
ATOM 1528 C CA . LYS A 1 195 ? -16.103 -24.383 -54.723 1.00 40.06 195 LYS A CA 1
ATOM 1529 C C . LYS A 1 195 ? -15.597 -22.966 -54.432 1.00 40.06 195 LYS A C 1
ATOM 1531 O O . LYS A 1 195 ? -16.220 -22.017 -54.872 1.00 40.06 195 LYS A O 1
ATOM 1536 N N . MET A 1 196 ? -14.455 -22.847 -53.754 1.00 37.44 196 MET A N 1
ATOM 1537 C CA . MET A 1 196 ? -13.415 -21.815 -53.953 1.00 37.44 196 MET A CA 1
ATOM 1538 C C . MET A 1 196 ? -12.236 -22.173 -53.021 1.00 37.44 196 MET A C 1
ATOM 1540 O O . MET A 1 196 ? -12.041 -21.572 -51.969 1.00 37.44 196 MET A O 1
ATOM 1544 N N . ILE A 1 197 ? -11.475 -23.209 -53.375 1.00 36.72 197 ILE A N 1
ATOM 1545 C CA . ILE A 1 197 ? -10.093 -23.386 -52.910 1.00 36.72 197 ILE A CA 1
ATOM 1546 C C . ILE A 1 197 ? -9.294 -23.692 -54.168 1.00 36.72 197 ILE A C 1
ATOM 1548 O O . ILE A 1 197 ? -9.394 -24.794 -54.682 1.00 36.72 197 ILE A O 1
ATOM 1552 N N . ASP A 1 198 ? -8.576 -22.689 -54.652 1.00 34.19 198 ASP A N 1
ATOM 1553 C CA . ASP A 1 198 ? -7.501 -22.741 -55.646 1.00 34.19 198 ASP A CA 1
ATOM 1554 C C . ASP A 1 198 ? -6.847 -21.349 -55.595 1.00 34.19 198 ASP A C 1
ATOM 1556 O O . ASP A 1 198 ? -7.542 -20.355 -55.404 1.00 34.19 198 ASP A O 1
ATOM 1560 N N . ALA A 1 199 ? -5.562 -21.101 -55.792 1.00 33.53 199 ALA A N 1
ATOM 1561 C CA . ALA A 1 199 ? -4.315 -21.847 -55.774 1.00 33.53 199 ALA A CA 1
ATOM 1562 C C . ALA A 1 199 ? -3.265 -20.745 -56.038 1.00 33.53 199 ALA A C 1
ATOM 1564 O O . ALA A 1 199 ? -3.480 -19.923 -56.928 1.00 33.53 199 ALA A O 1
ATOM 1565 N N . ALA A 1 200 ? -2.153 -20.686 -55.303 1.00 33.12 200 ALA A N 1
ATOM 1566 C CA . ALA A 1 200 ? -0.973 -19.933 -55.748 1.00 33.12 200 ALA A CA 1
ATOM 1567 C C . ALA A 1 200 ? 0.276 -20.422 -55.006 1.00 33.12 200 ALA A C 1
ATOM 1569 O O . ALA A 1 200 ? 0.643 -19.916 -53.948 1.00 33.12 200 ALA A O 1
ATOM 1570 N N . VAL A 1 201 ? 0.916 -21.434 -55.587 1.00 31.84 201 VAL A N 1
ATOM 1571 C CA . VAL A 1 201 ? 2.297 -21.831 -55.313 1.00 31.84 201 VAL A CA 1
ATOM 1572 C C . VAL A 1 201 ? 3.058 -21.744 -56.636 1.00 31.84 201 VAL A C 1
ATOM 1574 O O . VAL A 1 201 ? 2.543 -22.195 -57.655 1.00 31.84 201 VAL A O 1
ATOM 1577 N N . ALA A 1 202 ? 4.290 -21.238 -56.537 1.00 32.75 202 ALA A N 1
ATOM 1578 C CA . ALA A 1 202 ? 5.414 -21.325 -57.473 1.00 32.75 202 ALA A CA 1
ATOM 1579 C C . ALA A 1 202 ? 5.402 -20.448 -58.739 1.00 32.75 202 ALA A C 1
ATOM 1581 O O . ALA A 1 202 ? 4.689 -20.714 -59.695 1.00 32.75 202 ALA A O 1
ATOM 1582 N N . GLU A 1 203 ? 6.369 -19.527 -58.799 1.00 34.06 203 GLU A N 1
ATOM 1583 C CA . GLU A 1 203 ? 7.464 -19.671 -59.765 1.00 34.06 203 GLU A CA 1
ATOM 1584 C C . GLU A 1 203 ? 8.761 -19.065 -59.205 1.00 34.06 203 GLU A C 1
ATOM 1586 O O . GLU A 1 203 ? 8.744 -18.078 -58.469 1.00 34.06 203 GLU A O 1
ATOM 1591 N N . ALA A 1 204 ? 9.867 -19.747 -59.492 1.00 31.56 204 ALA A N 1
ATOM 1592 C CA . ALA A 1 204 ? 11.225 -19.463 -59.056 1.00 31.56 204 ALA A CA 1
ATOM 1593 C C . ALA A 1 204 ? 12.082 -18.971 -60.239 1.00 31.56 204 ALA A C 1
ATOM 1595 O O . ALA A 1 204 ? 11.643 -19.025 -61.383 1.00 31.56 204 ALA A O 1
ATOM 1596 N N . ASP A 1 205 ? 13.326 -18.612 -59.906 1.00 30.55 205 ASP A N 1
ATOM 1597 C CA . ASP A 1 205 ? 14.508 -18.395 -60.757 1.00 30.55 205 ASP A CA 1
ATOM 1598 C C . ASP A 1 205 ? 14.700 -17.019 -61.427 1.00 30.55 205 ASP A C 1
ATOM 1600 O O . ASP A 1 205 ? 13.948 -16.603 -62.299 1.00 30.55 205 ASP A O 1
ATOM 1604 N N . THR A 1 206 ? 15.766 -16.295 -61.045 1.00 34.50 206 THR A N 1
ATOM 1605 C CA . THR A 1 206 ? 17.132 -16.552 -61.560 1.00 34.50 206 THR A CA 1
ATOM 1606 C C . THR A 1 206 ? 18.205 -15.740 -60.805 1.00 34.50 206 THR A C 1
ATOM 1608 O O . THR A 1 206 ? 18.051 -14.541 -60.587 1.00 34.50 206 THR A O 1
ATOM 1611 N N . ASP A 1 207 ? 19.275 -16.443 -60.422 1.00 31.17 207 ASP A N 1
ATOM 1612 C CA . ASP A 1 207 ? 20.708 -16.091 -60.344 1.00 31.17 207 ASP A CA 1
ATOM 1613 C C . ASP A 1 207 ? 21.212 -14.644 -60.133 1.00 31.17 207 ASP A C 1
ATOM 1615 O O . ASP A 1 207 ? 21.093 -13.787 -61.006 1.00 31.17 207 ASP A O 1
ATOM 1619 N N . ALA A 1 208 ? 22.022 -14.463 -59.072 1.00 31.55 208 ALA A N 1
ATOM 1620 C CA . ALA A 1 208 ? 23.269 -13.679 -59.119 1.00 31.55 208 ALA A CA 1
ATOM 1621 C C . ALA A 1 208 ? 24.239 -14.004 -57.950 1.00 31.55 208 ALA A C 1
ATOM 1623 O O . ALA A 1 208 ? 24.163 -13.441 -56.864 1.00 31.55 208 ALA A O 1
ATOM 1624 N N . VAL A 1 209 ? 25.159 -14.934 -58.223 1.00 34.06 209 VAL A N 1
ATOM 1625 C CA . VAL A 1 209 ? 26.620 -14.911 -57.968 1.00 34.06 209 VAL A CA 1
ATOM 1626 C C . VAL A 1 209 ? 27.183 -14.391 -56.623 1.00 34.06 209 VAL A C 1
ATOM 1628 O O . VAL A 1 209 ? 27.251 -13.202 -56.335 1.00 34.06 209 VAL A O 1
ATOM 1631 N N . ALA A 1 210 ? 27.751 -15.366 -55.904 1.00 31.86 210 ALA A N 1
ATOM 1632 C CA . ALA A 1 210 ? 28.929 -15.389 -55.027 1.00 31.86 210 ALA A CA 1
ATOM 1633 C C . ALA A 1 210 ? 29.762 -14.105 -54.785 1.00 31.86 210 ALA A C 1
ATOM 1635 O O . ALA A 1 210 ? 30.381 -13.549 -55.689 1.00 31.86 210 ALA A O 1
ATOM 1636 N N . GLY A 1 211 ? 29.957 -13.796 -53.497 1.00 29.31 211 GLY A N 1
ATOM 1637 C CA . GLY A 1 211 ? 30.998 -12.906 -52.980 1.00 29.31 211 GLY A CA 1
ATOM 1638 C C . GLY A 1 211 ? 31.415 -13.314 -51.565 1.00 29.31 211 GLY A C 1
ATOM 1639 O O . GLY A 1 211 ? 30.747 -13.005 -50.588 1.00 29.31 211 GLY A O 1
ATOM 1640 N N . SER A 1 212 ? 32.513 -14.060 -51.488 1.00 30.17 212 SER A N 1
ATOM 1641 C CA . SER A 1 212 ? 33.192 -14.569 -50.292 1.00 30.17 212 SER A CA 1
ATOM 1642 C C . SER A 1 212 ? 33.579 -13.483 -49.274 1.00 30.17 212 SER A C 1
ATOM 1644 O O . SER A 1 212 ? 34.331 -12.578 -49.624 1.00 30.17 212 SER A O 1
ATOM 1646 N N . ALA A 1 213 ? 33.230 -13.685 -47.998 1.00 32.81 213 ALA A N 1
ATOM 1647 C CA . ALA A 1 213 ? 34.086 -13.356 -46.848 1.00 32.81 213 ALA A CA 1
ATOM 1648 C C . ALA A 1 213 ? 33.609 -14.121 -45.597 1.00 32.81 213 ALA A C 1
ATOM 1650 O O . ALA A 1 213 ? 32.952 -13.580 -44.712 1.00 32.81 213 ALA A O 1
ATOM 1651 N N . GLY A 1 214 ? 33.915 -15.420 -45.551 1.00 27.47 214 GLY A N 1
ATOM 1652 C CA . GLY A 1 214 ? 33.861 -16.206 -44.321 1.00 27.47 214 GLY A CA 1
ATOM 1653 C C . GLY A 1 214 ? 35.138 -15.985 -43.514 1.00 27.47 214 GLY A C 1
ATOM 1654 O O . GLY A 1 214 ? 36.236 -16.182 -44.029 1.00 27.47 214 GLY A O 1
ATOM 1655 N N . GLY A 1 215 ? 34.991 -15.588 -42.253 1.00 26.45 215 GLY A N 1
ATOM 1656 C CA . GLY A 1 215 ? 36.105 -15.399 -41.330 1.00 26.45 215 GLY A CA 1
ATOM 1657 C C . GLY A 1 215 ? 35.613 -15.188 -39.905 1.00 26.45 215 GLY A C 1
ATOM 1658 O O . GLY A 1 215 ? 35.425 -14.056 -39.494 1.00 26.45 215 GLY A O 1
ATOM 1659 N N . ALA A 1 216 ? 35.374 -16.310 -39.220 1.00 31.72 216 ALA A N 1
ATOM 1660 C CA . ALA A 1 216 ? 35.440 -16.542 -37.775 1.00 31.72 216 ALA A CA 1
ATOM 1661 C C . ALA A 1 216 ? 35.056 -15.401 -36.810 1.00 31.72 216 ALA A C 1
ATOM 1663 O O . ALA A 1 216 ? 35.775 -14.419 -36.691 1.00 31.72 216 ALA A O 1
ATOM 1664 N N . LEU A 1 217 ? 34.031 -15.644 -35.985 1.00 33.97 217 LEU A N 1
ATOM 1665 C CA . LEU A 1 217 ? 34.141 -15.585 -34.517 1.00 33.97 217 LEU A CA 1
ATOM 1666 C C . LEU A 1 217 ? 32.868 -16.174 -33.899 1.00 33.97 217 LEU A C 1
ATOM 1668 O O . LEU A 1 217 ? 31.905 -15.497 -33.556 1.00 33.97 217 LEU A O 1
ATOM 1672 N N . GLN A 1 218 ? 32.893 -17.500 -33.809 1.00 35.38 218 GLN A N 1
ATOM 1673 C CA . GLN A 1 218 ? 32.096 -18.268 -32.874 1.00 35.38 218 GLN A CA 1
ATOM 1674 C C . GLN A 1 218 ? 32.847 -18.244 -31.539 1.00 35.38 218 GLN A C 1
ATOM 1676 O O . GLN A 1 218 ? 33.728 -19.076 -31.341 1.00 35.38 218 GLN A O 1
ATOM 1681 N N . THR A 1 219 ? 32.503 -17.322 -30.641 1.00 31.78 219 THR A N 1
ATOM 1682 C CA . THR A 1 219 ? 32.811 -17.485 -29.214 1.00 31.78 219 THR A CA 1
ATOM 1683 C C . THR A 1 219 ? 31.759 -16.762 -28.369 1.00 31.78 219 THR A C 1
ATOM 1685 O O . THR A 1 219 ? 31.546 -15.563 -28.514 1.00 31.78 219 THR A O 1
ATOM 1688 N N . ASP A 1 220 ? 31.103 -17.546 -27.515 1.00 32.91 220 ASP A N 1
ATOM 1689 C CA . ASP A 1 220 ? 30.386 -17.161 -26.296 1.00 32.91 220 ASP A CA 1
ATOM 1690 C C . ASP A 1 220 ? 29.084 -16.353 -26.404 1.00 32.91 220 ASP A C 1
ATOM 1692 O O . ASP A 1 220 ? 28.911 -15.294 -25.806 1.00 32.91 220 ASP A O 1
ATOM 1696 N N . ILE A 1 221 ? 28.072 -16.963 -27.030 1.00 35.06 221 ILE A N 1
ATOM 1697 C CA . ILE A 1 221 ? 26.706 -16.829 -26.506 1.00 35.06 221 ILE A CA 1
ATOM 1698 C C . ILE A 1 221 ? 26.567 -17.884 -25.407 1.00 35.06 221 ILE A C 1
ATOM 1700 O O . ILE A 1 221 ? 26.422 -19.074 -25.693 1.00 35.06 221 ILE A O 1
ATOM 1704 N N . GLY A 1 222 ? 26.659 -17.438 -24.153 1.00 33.12 222 GLY A N 1
ATOM 1705 C CA . GLY A 1 222 ? 26.393 -18.260 -22.976 1.00 33.12 222 GLY A CA 1
ATOM 1706 C C . GLY A 1 222 ? 25.061 -18.995 -23.119 1.00 33.12 222 GLY A C 1
ATOM 1707 O O . GLY A 1 222 ? 24.018 -18.403 -23.400 1.00 33.12 222 GLY A O 1
ATOM 1708 N N . SER A 1 223 ? 25.141 -20.313 -22.978 1.00 38.19 223 SER A N 1
ATOM 1709 C CA . SER A 1 223 ? 24.047 -21.273 -23.056 1.00 38.19 223 SER A CA 1
ATOM 1710 C C . SER A 1 223 ? 22.852 -20.873 -22.181 1.00 38.19 223 SER A C 1
ATOM 1712 O O . SER A 1 223 ? 23.005 -20.414 -21.050 1.00 38.19 223 SER A O 1
ATOM 1714 N N . GLN A 1 224 ? 21.639 -21.162 -22.663 1.00 41.44 224 GLN A N 1
ATOM 1715 C CA . GLN A 1 224 ? 20.374 -21.056 -21.920 1.00 41.44 224 GLN A CA 1
ATOM 1716 C C . GLN A 1 224 ? 20.379 -21.771 -20.548 1.00 41.44 224 GLN A C 1
ATOM 1718 O O . GLN A 1 224 ? 19.509 -21.507 -19.717 1.00 41.44 224 GLN A O 1
ATOM 1723 N N . ALA A 1 225 ? 21.348 -22.657 -20.290 1.00 38.12 225 ALA A N 1
ATOM 1724 C CA . ALA A 1 225 ? 21.536 -23.333 -19.009 1.00 38.12 225 ALA A CA 1
ATOM 1725 C C . ALA A 1 225 ? 22.120 -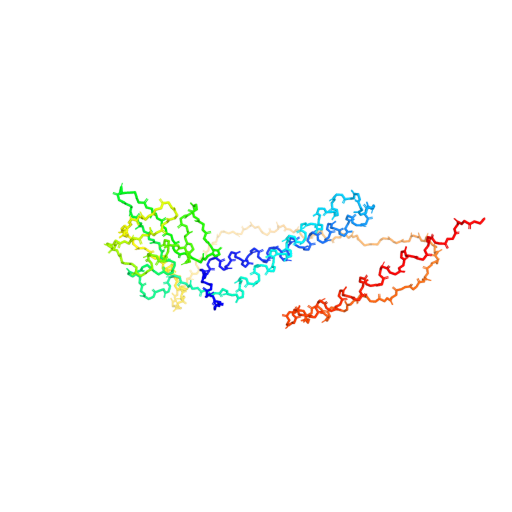22.433 -17.898 1.00 38.12 225 ALA A C 1
ATOM 1727 O O . ALA A 1 225 ? 21.888 -22.713 -16.724 1.00 38.12 225 ALA A O 1
ATOM 1728 N N . ASP A 1 226 ? 22.804 -21.329 -18.221 1.00 37.22 226 ASP A N 1
ATOM 1729 C CA . ASP A 1 226 ? 23.420 -20.461 -17.200 1.00 37.22 226 ASP A CA 1
ATOM 1730 C C . ASP A 1 226 ? 22.427 -19.474 -16.557 1.00 37.22 226 ASP A C 1
ATOM 1732 O O . ASP A 1 226 ? 22.628 -19.011 -15.434 1.00 37.22 226 ASP A O 1
ATOM 1736 N N . LEU A 1 227 ? 21.280 -19.225 -17.199 1.00 41.00 227 LEU A N 1
ATOM 1737 C CA . LEU A 1 227 ? 20.237 -18.321 -16.691 1.00 41.00 227 LEU A CA 1
ATOM 1738 C C . LEU A 1 227 ? 19.346 -18.935 -15.599 1.00 41.00 227 LEU A C 1
ATOM 1740 O O . LEU A 1 227 ? 18.606 -18.209 -14.937 1.00 41.00 227 LEU A O 1
ATOM 1744 N N . THR A 1 228 ? 19.428 -20.248 -15.362 1.00 40.94 228 THR A N 1
ATOM 1745 C CA . THR A 1 228 ? 18.676 -20.916 -14.280 1.00 40.94 228 THR A CA 1
ATOM 1746 C C . THR A 1 228 ? 19.453 -21.030 -12.970 1.00 40.94 228 THR A C 1
ATOM 1748 O O . THR A 1 228 ? 18.856 -21.350 -11.946 1.00 40.94 228 THR A O 1
ATOM 1751 N N . ARG A 1 229 ? 20.749 -20.687 -12.941 1.00 39.38 229 ARG A N 1
ATOM 1752 C CA . ARG A 1 229 ? 21.560 -20.733 -11.709 1.00 39.38 229 ARG A CA 1
ATOM 1753 C C . ARG A 1 229 ? 21.535 -19.438 -10.886 1.00 39.38 229 ARG A C 1
ATOM 1755 O O . ARG A 1 229 ? 21.917 -19.451 -9.722 1.00 39.38 229 ARG A O 1
ATOM 1762 N N . ALA A 1 230 ? 21.037 -18.337 -11.449 1.00 40.03 230 ALA A N 1
ATOM 1763 C CA . ALA A 1 230 ? 21.022 -17.018 -10.803 1.00 40.03 230 ALA A CA 1
ATOM 1764 C C . ALA A 1 230 ? 19.825 -16.773 -9.858 1.00 40.03 230 ALA A C 1
ATOM 1766 O O . ALA A 1 230 ? 19.674 -15.677 -9.321 1.00 40.03 230 ALA A O 1
ATOM 1767 N N . VAL A 1 231 ? 18.965 -17.775 -9.645 1.00 47.72 231 VAL A N 1
ATOM 1768 C CA . VAL A 1 231 ? 17.831 -17.680 -8.707 1.00 47.72 231 VAL A CA 1
ATOM 1769 C C . VAL A 1 231 ? 18.230 -18.092 -7.277 1.00 47.72 231 VAL A C 1
ATOM 1771 O O . VAL A 1 231 ? 17.591 -17.634 -6.329 1.00 47.72 231 VAL A O 1
ATOM 1774 N N . ASP A 1 232 ? 19.322 -18.851 -7.103 1.00 39.78 232 ASP A N 1
ATOM 1775 C CA . ASP A 1 232 ? 19.707 -19.439 -5.807 1.00 39.78 232 ASP A CA 1
ATOM 1776 C C . ASP A 1 232 ? 20.969 -18.845 -5.140 1.00 39.78 232 ASP A C 1
ATOM 1778 O O . ASP A 1 232 ? 21.182 -19.101 -3.956 1.00 39.78 232 ASP A O 1
ATOM 1782 N N . ASP A 1 233 ? 21.774 -18.010 -5.816 1.00 42.84 233 ASP A N 1
ATOM 1783 C CA . ASP A 1 233 ? 22.956 -17.370 -5.200 1.00 42.84 233 ASP A CA 1
ATOM 1784 C C . ASP A 1 233 ? 23.236 -15.944 -5.741 1.00 42.84 233 ASP A C 1
ATOM 1786 O O . ASP A 1 233 ? 23.799 -15.782 -6.829 1.00 42.84 233 ASP A O 1
ATOM 1790 N N . PRO A 1 234 ? 22.847 -14.878 -5.011 1.00 43.75 234 PRO A N 1
ATOM 1791 C CA . PRO A 1 234 ? 23.018 -13.493 -5.448 1.00 43.75 234 PRO A CA 1
ATOM 1792 C C . PRO A 1 234 ? 24.444 -12.932 -5.273 1.00 43.75 234 PRO A C 1
ATOM 1794 O O . PRO A 1 234 ? 24.689 -11.809 -5.715 1.00 43.75 234 PRO A O 1
ATOM 1797 N N . GLU A 1 235 ? 25.390 -13.659 -4.660 1.00 42.38 235 GLU A N 1
ATOM 1798 C CA . GLU A 1 235 ? 26.783 -13.189 -4.510 1.00 42.38 235 GLU A CA 1
ATOM 1799 C C . GLU A 1 235 ? 27.697 -13.576 -5.686 1.00 42.38 235 GLU A C 1
ATOM 1801 O O . GLU A 1 235 ? 28.807 -13.057 -5.805 1.00 42.38 235 GLU A O 1
ATOM 1806 N N . ALA A 1 236 ? 27.237 -14.419 -6.615 1.00 42.69 236 ALA A N 1
ATOM 1807 C CA . ALA A 1 236 ? 28.033 -14.816 -7.780 1.00 42.69 236 ALA A CA 1
ATOM 1808 C C . ALA A 1 236 ? 28.203 -13.690 -8.824 1.00 42.69 236 ALA A C 1
ATOM 1810 O O . ALA A 1 236 ? 29.212 -13.643 -9.529 1.00 42.69 236 ALA A O 1
ATOM 1811 N N . ILE A 1 237 ? 27.255 -12.748 -8.898 1.00 42.81 237 ILE A N 1
ATOM 1812 C CA . ILE A 1 237 ? 27.239 -11.682 -9.917 1.00 42.81 237 ILE A CA 1
ATOM 1813 C C . ILE A 1 237 ? 28.354 -10.651 -9.658 1.00 42.81 237 ILE A C 1
ATOM 1815 O O . ILE A 1 237 ? 28.981 -10.156 -10.590 1.00 42.81 237 ILE A O 1
ATOM 1819 N N . THR A 1 238 ? 28.702 -10.404 -8.392 1.00 45.81 238 THR A N 1
ATOM 1820 C CA . THR A 1 238 ? 29.685 -9.373 -8.008 1.00 45.81 238 THR A CA 1
ATOM 1821 C C . THR A 1 238 ? 31.148 -9.789 -8.209 1.00 45.81 238 THR A C 1
ATOM 1823 O O . THR A 1 238 ? 32.043 -8.948 -8.106 1.00 45.81 238 THR A O 1
ATOM 1826 N N . ARG A 1 239 ? 31.426 -11.066 -8.520 1.00 40.16 239 ARG A N 1
ATOM 1827 C CA . ARG A 1 239 ? 32.787 -11.549 -8.824 1.00 40.16 239 ARG A CA 1
ATOM 1828 C C . ARG A 1 239 ? 33.103 -11.531 -10.326 1.00 40.16 239 ARG A C 1
ATOM 1830 O O . ARG A 1 239 ? 34.276 -11.397 -10.663 1.00 40.16 239 ARG A O 1
ATOM 1837 N N . ALA A 1 240 ? 32.098 -11.613 -11.201 1.00 40.97 240 ALA A N 1
ATOM 1838 C CA . ALA A 1 240 ? 32.297 -11.584 -12.654 1.00 40.97 240 ALA A CA 1
ATOM 1839 C C . ALA A 1 240 ? 32.582 -10.162 -13.178 1.00 40.97 240 ALA A C 1
ATOM 1841 O O . ALA A 1 240 ? 33.486 -9.976 -13.984 1.00 40.97 240 ALA A O 1
ATOM 1842 N N . GLU A 1 241 ? 31.914 -9.140 -12.634 1.00 43.75 241 GLU A N 1
ATOM 1843 C CA . GLU A 1 241 ? 32.061 -7.747 -13.101 1.00 43.75 241 GLU A CA 1
ATOM 1844 C C . GLU A 1 241 ? 33.421 -7.113 -12.742 1.00 43.75 241 GLU A C 1
ATOM 1846 O O . GLU A 1 241 ? 33.850 -6.149 -13.370 1.00 43.75 241 GLU A O 1
ATOM 1851 N N . LYS A 1 242 ? 34.161 -7.673 -11.772 1.00 39.16 242 LYS A N 1
ATOM 1852 C CA . LYS A 1 242 ? 35.471 -7.134 -11.362 1.00 39.16 242 LYS A CA 1
ATOM 1853 C C . LYS A 1 242 ? 36.634 -7.554 -12.273 1.00 39.16 242 LYS A C 1
ATOM 1855 O O . LYS A 1 242 ? 37.739 -7.046 -12.095 1.00 39.16 242 LYS A O 1
ATOM 1860 N N . ALA A 1 243 ? 36.408 -8.482 -13.204 1.00 42.03 243 ALA A N 1
ATOM 1861 C CA . ALA A 1 243 ? 37.413 -8.911 -14.176 1.00 42.03 243 ALA A CA 1
ATOM 1862 C C . ALA A 1 243 ? 37.397 -8.042 -15.449 1.00 42.03 243 ALA A C 1
ATOM 1864 O O . ALA A 1 243 ? 38.464 -7.722 -15.974 1.00 42.03 243 ALA A O 1
ATOM 1865 N N . ASP A 1 244 ? 36.219 -7.583 -15.882 1.00 42.78 244 ASP A N 1
ATOM 1866 C CA . ASP A 1 244 ? 36.066 -6.842 -17.142 1.00 42.78 244 ASP A CA 1
ATOM 1867 C C . ASP A 1 244 ? 36.460 -5.359 -17.024 1.00 42.78 244 ASP A C 1
ATOM 1869 O O . ASP A 1 244 ? 37.063 -4.799 -17.943 1.00 42.78 244 ASP A O 1
ATOM 1873 N N . ASP A 1 245 ? 36.249 -4.735 -15.859 1.00 40.56 245 ASP A N 1
ATOM 1874 C CA . ASP A 1 245 ? 36.651 -3.338 -15.619 1.00 40.56 245 ASP A CA 1
ATOM 1875 C C . ASP A 1 245 ? 38.182 -3.142 -15.571 1.00 40.56 245 ASP A C 1
ATOM 1877 O O . ASP A 1 245 ? 38.683 -2.043 -15.823 1.00 40.56 245 ASP A O 1
ATOM 1881 N N . ILE A 1 246 ? 38.957 -4.196 -15.281 1.00 45.16 246 ILE A N 1
ATOM 1882 C CA . ILE A 1 246 ? 40.429 -4.119 -15.245 1.00 45.16 246 ILE A CA 1
ATOM 1883 C C . ILE A 1 246 ? 41.021 -4.214 -16.661 1.00 45.16 246 ILE A C 1
ATOM 1885 O O . ILE A 1 246 ? 42.024 -3.557 -16.944 1.00 45.16 246 ILE A O 1
ATOM 1889 N N . ALA A 1 247 ? 40.390 -4.964 -17.572 1.00 47.69 247 ALA A N 1
ATOM 1890 C CA . ALA A 1 247 ? 40.863 -5.113 -18.949 1.00 47.69 247 ALA A CA 1
ATOM 1891 C C . ALA A 1 247 ? 40.674 -3.829 -19.778 1.00 47.69 247 ALA A C 1
ATOM 1893 O O . ALA A 1 247 ? 41.543 -3.472 -20.574 1.00 47.69 247 ALA A O 1
ATOM 1894 N N . ASN A 1 248 ? 39.587 -3.085 -19.546 1.00 44.75 248 ASN A N 1
ATOM 1895 C CA . ASN A 1 248 ? 39.257 -1.908 -20.355 1.00 44.75 248 ASN A CA 1
ATOM 1896 C C . ASN A 1 248 ? 40.034 -0.635 -19.953 1.00 44.75 248 ASN A C 1
ATOM 1898 O O . ASN A 1 248 ? 40.102 0.322 -20.721 1.00 44.75 248 ASN A O 1
ATOM 1902 N N . ASN A 1 249 ? 40.654 -0.618 -18.765 1.00 39.81 249 ASN A N 1
ATOM 1903 C CA . ASN A 1 249 ? 41.462 0.514 -18.293 1.00 39.81 249 ASN A CA 1
ATOM 1904 C C . ASN A 1 249 ? 42.966 0.372 -18.613 1.00 39.81 249 ASN A C 1
ATOM 1906 O O . ASN A 1 249 ? 43.719 1.327 -18.454 1.00 39.81 249 ASN A O 1
ATOM 1910 N N . GLN A 1 250 ? 43.427 -0.797 -19.083 1.00 44.25 250 GLN A N 1
ATOM 1911 C CA . GLN A 1 250 ? 44.827 -0.988 -19.497 1.00 44.25 250 GLN A CA 1
ATOM 1912 C C . GLN A 1 250 ? 45.092 -0.649 -20.973 1.00 44.25 250 GLN A C 1
ATOM 1914 O O . GLN A 1 250 ? 46.254 -0.499 -21.346 1.00 44.25 250 GLN A O 1
ATOM 1919 N N . SER A 1 251 ? 44.059 -0.467 -21.807 1.00 42.66 251 SER A N 1
ATOM 1920 C CA . SER A 1 251 ? 44.243 -0.158 -23.237 1.00 42.66 251 SER A CA 1
ATOM 1921 C C . SER A 1 251 ? 44.252 1.339 -23.579 1.00 42.66 251 SER A C 1
ATOM 1923 O O . SER A 1 251 ? 44.453 1.681 -24.739 1.00 42.66 251 SER A O 1
ATOM 1925 N N . TYR A 1 252 ? 44.034 2.239 -22.612 1.00 45.72 252 TYR A N 1
ATOM 1926 C CA . TYR A 1 252 ? 43.993 3.692 -22.859 1.00 45.72 252 TYR A CA 1
ATOM 1927 C C . TYR A 1 252 ? 45.291 4.439 -22.511 1.00 45.72 252 TYR A C 1
ATOM 1929 O O . TYR A 1 252 ? 45.426 5.609 -22.870 1.00 45.72 252 TYR A O 1
ATOM 1937 N N . ASP A 1 253 ? 46.257 3.787 -21.855 1.00 43.53 253 ASP A N 1
ATOM 1938 C CA . ASP A 1 253 ? 47.470 4.453 -21.347 1.00 43.53 253 ASP A CA 1
ATOM 1939 C C . ASP A 1 253 ? 48.740 4.207 -22.196 1.00 43.53 253 ASP A C 1
ATOM 1941 O O . ASP A 1 253 ? 49.790 4.799 -21.935 1.00 43.53 253 ASP A O 1
ATOM 1945 N N . SER A 1 254 ? 48.673 3.375 -23.246 1.00 48.16 254 SER A N 1
ATOM 1946 C CA . SER A 1 254 ? 49.830 3.074 -24.112 1.00 48.16 254 SER A CA 1
ATOM 1947 C C . SER A 1 254 ? 50.032 4.047 -25.280 1.00 48.16 254 SER A C 1
ATOM 1949 O O . SER A 1 254 ? 51.156 4.177 -25.762 1.00 48.16 254 SER A O 1
ATOM 1951 N N . ASP A 1 255 ? 49.005 4.795 -25.694 1.00 49.66 255 ASP A N 1
ATOM 1952 C CA . ASP A 1 255 ? 49.035 5.531 -26.974 1.00 49.66 255 ASP A CA 1
ATOM 1953 C C . ASP A 1 255 ? 49.428 7.016 -26.858 1.00 49.66 255 ASP A C 1
ATOM 1955 O O . ASP A 1 255 ? 49.446 7.743 -27.851 1.00 49.66 255 ASP A O 1
ATOM 1959 N N . ARG A 1 256 ? 49.800 7.499 -25.661 1.00 48.09 256 ARG A N 1
ATOM 1960 C CA . ARG A 1 256 ? 50.141 8.923 -25.434 1.00 48.09 256 ARG A CA 1
ATOM 1961 C C . ARG A 1 256 ? 51.624 9.245 -25.235 1.00 48.09 256 ARG A C 1
ATOM 1963 O O . ARG A 1 256 ? 51.961 10.405 -25.004 1.00 48.09 256 ARG A O 1
ATOM 1970 N N . ARG A 1 257 ? 52.531 8.270 -25.365 1.00 49.69 257 ARG A N 1
ATOM 1971 C CA . ARG A 1 257 ? 53.991 8.501 -25.339 1.00 49.69 257 ARG A CA 1
ATOM 1972 C C . ARG A 1 257 ? 54.625 8.158 -26.682 1.00 49.69 257 ARG A C 1
ATOM 1974 O O . ARG A 1 257 ? 55.243 7.112 -26.828 1.00 49.69 257 ARG A O 1
ATOM 1981 N N . GLY A 1 258 ? 54.486 9.045 -27.663 1.00 48.56 258 GLY A N 1
ATOM 1982 C CA . GLY A 1 258 ? 55.087 8.786 -28.970 1.00 48.56 258 GLY A CA 1
ATOM 1983 C C . GLY A 1 258 ? 55.112 9.930 -29.972 1.00 48.56 258 GLY A C 1
ATOM 1984 O O . GLY A 1 258 ? 55.203 9.632 -31.151 1.00 48.56 258 GLY A O 1
ATOM 1985 N N . GLN A 1 259 ? 55.033 11.202 -29.567 1.00 50.81 259 GLN A N 1
ATOM 1986 C CA . GLN A 1 259 ? 55.375 12.328 -30.451 1.00 50.81 259 GLN A CA 1
ATOM 1987 C C . GLN A 1 259 ? 55.990 13.468 -29.634 1.00 50.81 259 GLN A C 1
ATOM 1989 O O . GLN A 1 259 ? 55.290 14.329 -29.117 1.00 50.81 259 GLN A O 1
ATOM 1994 N N . ASN A 1 260 ? 57.308 13.410 -29.463 1.00 43.72 260 ASN A N 1
ATOM 1995 C CA . ASN A 1 260 ? 58.191 14.559 -29.269 1.00 43.72 260 ASN A CA 1
ATOM 1996 C C . ASN A 1 260 ? 59.604 14.078 -29.612 1.00 43.72 260 ASN A C 1
ATOM 1998 O O . ASN A 1 260 ? 60.208 13.322 -28.850 1.00 43.72 260 ASN A O 1
ATOM 2002 N N . GLY A 1 261 ? 60.071 14.479 -30.791 1.00 41.44 261 GLY A N 1
ATOM 2003 C CA . GLY A 1 261 ? 61.381 14.189 -31.364 1.00 41.44 261 GLY 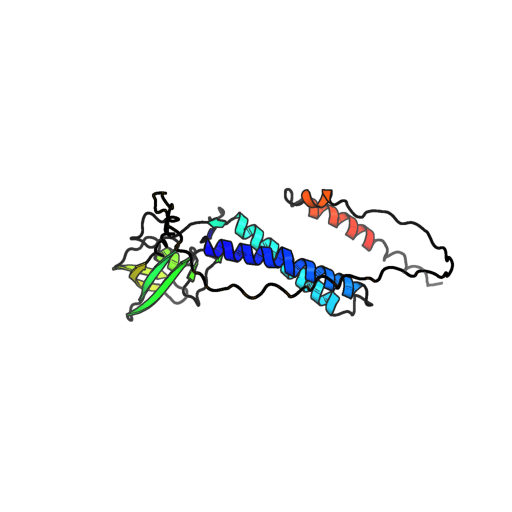A CA 1
ATOM 2004 C C . GLY A 1 261 ? 61.502 14.904 -32.693 1.00 41.44 261 GLY A C 1
ATOM 2005 O O . GLY A 1 261 ? 60.804 14.461 -33.628 1.00 41.44 261 GLY A O 1
#

InterPro domains:
  IPR001437 Transcription elongation factor, GreA/GreB, C-terminal [PF01272] (87-158)
  IPR006358 Transcription elongation factor GreB [MF_00930] (3-159)
  IPR022691 Transcription elongation factor, GreA/GreB, N-terminal [PF03449] (6-76)
  IPR023459 Transcription elongation factor GreA/GreB family [PTHR30437] (5-158)
  IPR028624 Transcription elongation factor GreA/GreB [MF_00105] (4-157)
  IPR036805 Transcription elongation factor, GreA/GreB, N-terminal domain superfamily [G3DSA:1.10.287.180] (4-78)
  IPR036805 Transcription elongation factor, GreA/GreB, N-terminal domain superfamily [SSF46557] (6-79)
  IPR036953 Transcription elongation factor GreA/GreB, C-terminal domain superfamily [G3DSA:3.10.50.30] (82-159)

Organism: NCBI:txid634430

Foldseek 3Di:
DPLDQFEAEPVLLVVLVVLLCCLPVPVLVVLVVQLVVQVVVDDCVPRPSNVVSVVVNVVSVVSNVVSVVSSVRYDYDHLQPDPDQQADDAQKWWWKAWPVRDIDTATEGTPSPADVVVRY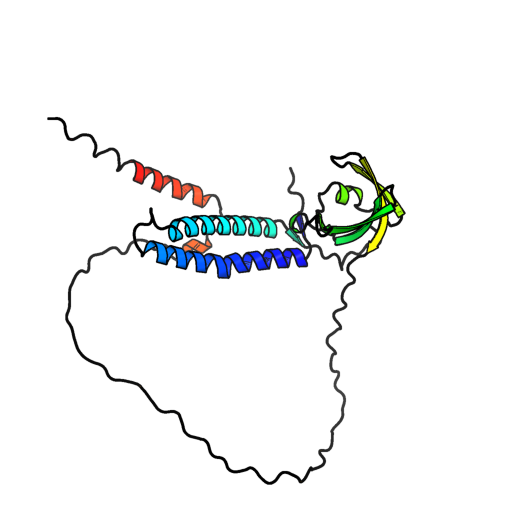HHCPDQVNVQRGGDGQQDWTWGQDPVGITIIHGNDIDHPHPPPPDPPPPPDDDDDDDPDDDDPDDDDDDDDDPPDDDDDDDDDDDDDDDDDDDDDDDPDDPPDPVVVVVCVPDVVVVVVVVVVVVVVVVVVPPPPPPDDDD

pLDDT: mean 70.15, std 23.4, range [26.45, 95.38]

Secondary structure (DSSP, 8-state):
-----EEE-HHHHHHHHHHHHHIIIIIHHHHHHHHHHHHHSS-TTT-HHHHHHHHHHHHHHHHHHHHHHHHHHEEE--GGG-S--SB--TT-EEEEE-TT--EEEEEEE-TTT-BGGGTEEETTSHHHHHHTTPBTT-EEEEEETTEEEEEEEEEEEPPP---------------------------------------------------------------TTGGGSTTT-TTSHHHHHHHHHHHHTSSSSSTTS----